Protein AF-0000000066300706 (afdb_homodimer)

Organism: Pyrococcus furiosus (strain ATCC 43587 / DSM 3638 / JCM 8422 / Vc1) (NCBI:txid186497)

Nearest PDB structures (foldseek):
  1y82-assembly1_A  TM=9.792E-01  e=3.692E-25  Pyrococcus furiosus
  1y82-assembly2_D  TM=9.966E-01  e=3.476E-24  Pyrococcus furiosus
  5h4h-assembly1_A  TM=9.928E-01  e=1.069E-22  Pyrococcus horikoshii OT3
  5h4g-assembly1_A  TM=9.738E-01  e=1.992E-22  Pyrococcus horikoshii OT3
  1v96-assembly1_A  TM=9.862E-01  e=3.953E-22  Pyrococcus horikoshii

Foldseek 3Di:
DDFDQEAEEAQVLVLVCPDPVNPVVVVLNLVRHAYEYEVLSLVSNLVVCVVVVHDSVVVVVVCVVRHHYDYCDPQLVVQLVVQQVVCVVVVDHADSSLSSRQSSCQVVVHEYEYQCCVSCVSVVVVVHHYDYSVVSSVVSVVVVVVVVD/DDFDQEAEEAQVLVLVCPDPVNPVVVVLNLVRHAYEYEVLSLVSNLVVCVVVVHDSVVVVVVCVVRHHYDYCDPQLVVQLVVQQVVCVVVVDHADSSLSSRQSRCQVVVHEYEYQCVVSCVSVVVVVHHYDYSVVSSVVSVVVVVVVVD

Structure (mmCIF, N/CA/C/O backbone):
data_AF-0000000066300706-model_v1
#
loop_
_entity.id
_entity.type
_entity.pdbx_description
1 polymer 'VapC ribonuclease PF0355'
#
loop_
_atom_site.group_PDB
_atom_site.id
_atom_site.type_symbol
_atom_site.label_atom_id
_atom_site.label_alt_id
_atom_site.label_comp_id
_atom_site.label_asym_id
_atom_site.label_entity_id
_atom_site.label_seq_id
_atom_site.pdbx_PDB_ins_code
_atom_site.Cartn_x
_atom_site.Cartn_y
_atom_site.Cartn_z
_atom_site.occupancy
_atom_site.B_iso_or_equiv
_atom_site.auth_seq_id
_atom_site.auth_comp_id
_atom_site.auth_asym_id
_atom_site.auth_atom_id
_atom_site.pdbx_PDB_model_num
ATOM 1 N N . MET A 1 1 ? 16.406 -25.516 -13.977 1 58.94 1 MET A N 1
ATOM 2 C CA . MET A 1 1 ? 16.688 -25.328 -12.555 1 58.94 1 MET A CA 1
ATOM 3 C C . MET A 1 1 ? 15.398 -25.391 -11.734 1 58.94 1 MET A C 1
ATOM 5 O O . MET A 1 1 ? 14.352 -24.922 -12.18 1 58.94 1 MET A O 1
ATOM 9 N N . PRO A 1 2 ? 15.477 -26.141 -10.656 1 84.94 2 PRO A N 1
ATOM 10 C CA . PRO A 1 2 ? 14.234 -26.312 -9.891 1 84.94 2 PRO A CA 1
ATOM 11 C C . PRO A 1 2 ? 13.703 -25 -9.32 1 84.94 2 PRO A C 1
ATOM 13 O O . PRO A 1 2 ? 14.484 -24.078 -9.055 1 84.94 2 PRO A O 1
ATOM 16 N N . LEU A 1 3 ? 12.445 -24.812 -9.391 1 93.19 3 LEU A N 1
ATOM 17 C CA . LEU A 1 3 ? 11.805 -23.641 -8.812 1 93.19 3 LEU A CA 1
ATOM 18 C C . LEU A 1 3 ? 12.102 -23.531 -7.32 1 93.19 3 LEU A C 1
ATOM 20 O O . LEU A 1 3 ? 12.156 -24.547 -6.617 1 93.19 3 LEU A O 1
ATOM 24 N N . PRO A 1 4 ? 12.367 -22.328 -6.844 1 96.75 4 PRO A N 1
ATOM 25 C CA . PRO A 1 4 ? 12.555 -22.172 -5.398 1 96.75 4 PRO A CA 1
ATOM 26 C C . PRO A 1 4 ? 11.289 -22.469 -4.602 1 96.75 4 PRO A C 1
ATOM 28 O O . PRO A 1 4 ? 10.18 -22.359 -5.129 1 96.75 4 PRO A O 1
ATOM 31 N N . PRO A 1 5 ? 11.461 -22.828 -3.344 1 97.75 5 PRO A N 1
ATOM 32 C CA . PRO A 1 5 ? 10.312 -23.234 -2.533 1 97.75 5 PRO A CA 1
ATOM 33 C C . PRO A 1 5 ? 9.398 -22.062 -2.191 1 97.75 5 PRO A C 1
ATOM 35 O O . PRO A 1 5 ? 8.203 -22.25 -1.932 1 97.75 5 PRO A O 1
ATOM 38 N N . ASP A 1 6 ? 9.938 -20.828 -2.076 1 98.81 6 ASP A N 1
ATOM 39 C CA . ASP A 1 6 ? 9.156 -19.641 -1.753 1 98.81 6 ASP A CA 1
ATOM 40 C C . ASP A 1 6 ? 8.797 -18.859 -3.014 1 98.81 6 ASP A C 1
ATOM 42 O O . ASP A 1 6 ? 9.68 -18.453 -3.771 1 98.81 6 ASP A O 1
ATOM 46 N N . ILE A 1 7 ? 7.531 -18.609 -3.168 1 98.88 7 ILE A N 1
ATOM 47 C CA . ILE A 1 7 ? 7.074 -17.844 -4.328 1 98.88 7 ILE A CA 1
ATOM 48 C C . ILE A 1 7 ? 6.074 -16.781 -3.885 1 98.88 7 ILE A C 1
ATOM 50 O O . ILE A 1 7 ? 5.66 -16.75 -2.725 1 98.88 7 ILE A O 1
ATOM 54 N N . THR A 1 8 ? 5.75 -15.875 -4.836 1 98.88 8 THR A N 1
ATOM 55 C CA . THR A 1 8 ? 4.691 -14.891 -4.629 1 98.88 8 THR A CA 1
ATOM 56 C C . THR A 1 8 ? 3.99 -14.57 -5.945 1 98.88 8 THR A C 1
ATOM 58 O O . THR A 1 8 ? 4.492 -14.906 -7.02 1 98.88 8 THR A O 1
ATOM 61 N N . PHE A 1 9 ? 2.816 -14.039 -5.855 1 98.81 9 PHE A N 1
ATOM 62 C CA . PHE A 1 9 ? 2.02 -13.594 -6.992 1 98.81 9 PHE A CA 1
ATOM 63 C C . PHE A 1 9 ? 1.782 -12.094 -6.934 1 98.81 9 PHE A C 1
ATOM 65 O O . PHE A 1 9 ? 1.604 -11.531 -5.852 1 98.81 9 PHE A O 1
ATOM 72 N N . ASP A 1 10 ? 1.792 -11.438 -8.094 1 98.12 10 ASP A N 1
ATOM 73 C CA . ASP A 1 10 ? 1.11 -10.148 -8.117 1 98.12 10 ASP A CA 1
ATOM 74 C C . ASP A 1 10 ? -0.405 -10.328 -8.18 1 98.12 10 ASP A C 1
ATOM 76 O O . ASP A 1 10 ? -0.901 -11.461 -8.195 1 98.12 10 ASP A O 1
ATOM 80 N N . SER A 1 11 ? -1.118 -9.242 -8.148 1 97.19 11 SER A N 1
ATOM 81 C CA . SER A 1 11 ? -2.562 -9.328 -7.949 1 97.19 11 SER A CA 1
ATOM 82 C C . SER A 1 11 ? -3.242 -10.008 -9.133 1 97.19 11 SER A C 1
ATOM 84 O O . SER A 1 11 ? -4.145 -10.828 -8.953 1 97.19 11 SER A O 1
ATOM 86 N N . LEU A 1 12 ? -2.824 -9.758 -10.359 1 96.62 12 LEU A N 1
ATOM 87 C CA . LEU A 1 12 ? -3.455 -10.352 -11.531 1 96.62 12 LEU A CA 1
ATOM 88 C C . LEU A 1 12 ? -3.201 -11.859 -11.578 1 96.62 12 LEU A C 1
ATOM 90 O O . LEU A 1 12 ? -4.109 -12.633 -11.875 1 96.62 12 LEU A O 1
ATOM 94 N N . ALA A 1 13 ? -1.97 -12.234 -11.336 1 98.44 13 ALA A N 1
ATOM 95 C CA . ALA A 1 13 ? -1.659 -13.664 -11.281 1 98.44 13 ALA A CA 1
ATOM 96 C C . ALA A 1 13 ? -2.467 -14.359 -10.188 1 98.44 13 ALA A C 1
ATOM 98 O O . ALA A 1 13 ? -2.961 -15.469 -10.383 1 98.44 13 ALA A O 1
ATOM 99 N N . LEU A 1 14 ? -2.555 -13.734 -9.039 1 98.5 14 LEU A N 1
ATOM 100 C CA . LEU A 1 14 ? -3.311 -14.312 -7.93 1 98.5 14 LEU A CA 1
ATOM 101 C C . LEU A 1 14 ? -4.766 -14.531 -8.328 1 98.5 14 LEU A C 1
ATOM 103 O O . LEU A 1 14 ? -5.34 -15.586 -8.031 1 98.5 14 LEU A O 1
ATOM 107 N N . ILE A 1 15 ? -5.359 -13.539 -8.938 1 97.94 15 ILE A N 1
ATOM 108 C CA . ILE A 1 15 ? -6.746 -13.625 -9.391 1 97.94 15 ILE A CA 1
ATOM 109 C C . ILE A 1 15 ? -6.898 -14.805 -10.352 1 97.94 15 ILE A C 1
ATOM 111 O O . ILE A 1 15 ? -7.816 -15.617 -10.211 1 97.94 15 ILE A O 1
ATOM 115 N N . LYS A 1 16 ? -6.016 -14.945 -11.312 1 98.06 16 LYS A N 1
ATOM 116 C CA . LYS A 1 16 ? -6.07 -16.016 -12.289 1 98.06 16 LYS A CA 1
ATOM 117 C C . LYS A 1 16 ? -5.914 -17.391 -11.617 1 98.06 16 LYS A C 1
ATOM 119 O O . LYS A 1 16 ? -6.598 -18.344 -11.977 1 98.06 16 LYS A O 1
ATOM 124 N N . MET A 1 17 ? -5.031 -17.484 -10.664 1 98.06 17 MET A N 1
ATOM 125 C CA . MET A 1 17 ? -4.777 -18.734 -9.961 1 98.06 17 MET A CA 1
ATOM 126 C C . MET A 1 17 ? -6.02 -19.203 -9.211 1 98.06 17 MET A C 1
ATOM 128 O O . MET A 1 17 ? -6.172 -20.391 -8.93 1 98.06 17 MET A O 1
ATOM 132 N N . HIS A 1 18 ? -6.918 -18.266 -8.891 1 97.5 18 HIS A N 1
ATOM 133 C CA . HIS A 1 18 ? -8.117 -18.609 -8.141 1 97.5 18 HIS A CA 1
ATOM 134 C C . HIS A 1 18 ? -9.305 -18.828 -9.07 1 97.5 18 HIS A C 1
ATOM 136 O O . HIS A 1 18 ? -10.445 -18.922 -8.617 1 97.5 18 HIS A O 1
ATOM 142 N N . SER A 1 19 ? -9.07 -18.828 -10.344 1 96.81 19 SER A N 1
ATOM 143 C CA . SER A 1 19 ? -10.141 -19.188 -11.273 1 96.81 19 SER A CA 1
ATOM 144 C C . SER A 1 19 ? -10.453 -20.672 -11.203 1 96.81 19 SER A C 1
ATOM 146 O O . SER A 1 19 ? -9.625 -21.469 -10.742 1 96.81 19 SER A O 1
ATOM 148 N N . GLN A 1 20 ? -11.562 -21.016 -11.695 1 96.38 20 GLN A N 1
ATOM 149 C CA . GLN A 1 20 ? -12 -22.422 -11.68 1 96.38 20 GLN A CA 1
ATOM 150 C C . GLN A 1 20 ? -11.07 -23.281 -12.523 1 96.38 20 GLN A C 1
ATOM 152 O O . GLN A 1 20 ? -10.758 -24.422 -12.141 1 96.38 20 GLN A O 1
ATOM 157 N N . SER A 1 21 ? -10.625 -22.797 -13.602 1 96.69 21 SER A N 1
ATOM 158 C CA . SER A 1 21 ? -9.797 -23.562 -14.523 1 96.69 21 SER A CA 1
ATOM 159 C C . SER A 1 21 ? -8.43 -23.859 -13.93 1 96.69 21 SER A C 1
ATOM 161 O O . SER A 1 21 ? -7.719 -24.75 -14.398 1 96.69 21 SER A O 1
ATOM 163 N N . MET A 1 22 ? -8.078 -23.172 -12.82 1 97.56 22 MET A N 1
ATOM 164 C CA . MET A 1 22 ? -6.746 -23.312 -12.25 1 97.56 22 MET A CA 1
ATOM 165 C C . MET A 1 22 ? -6.793 -24.062 -10.93 1 97.56 22 MET A C 1
ATOM 167 O O . MET A 1 22 ? -5.797 -24.141 -10.211 1 97.56 22 MET A O 1
ATOM 171 N N . LYS A 1 23 ? -7.895 -24.609 -10.648 1 97.06 23 LYS A N 1
ATOM 172 C CA . LYS A 1 23 ? -8.117 -25.219 -9.336 1 97.06 23 LYS A CA 1
ATOM 173 C C . LYS A 1 23 ? -7.047 -26.266 -9.031 1 97.06 23 LYS A C 1
ATOM 175 O O . LYS A 1 23 ? -6.445 -26.25 -7.957 1 97.06 23 LYS A O 1
ATOM 180 N N . LYS A 1 24 ? -6.812 -27.203 -9.938 1 96.31 24 LYS A N 1
ATOM 181 C CA . LYS A 1 24 ? -5.836 -28.266 -9.734 1 96.31 24 LYS A CA 1
ATOM 182 C C . LYS A 1 24 ? -4.426 -27.703 -9.617 1 96.31 24 LYS A C 1
ATOM 184 O O . LYS A 1 24 ? -3.637 -28.156 -8.781 1 96.31 24 LYS A O 1
ATOM 189 N N . ILE A 1 25 ? -4.09 -26.766 -10.469 1 97.81 25 ILE A N 1
ATOM 190 C CA . ILE A 1 25 ? -2.781 -26.109 -10.445 1 97.81 25 ILE A CA 1
ATOM 191 C C . ILE A 1 25 ? -2.562 -25.438 -9.094 1 97.81 25 ILE A C 1
ATOM 193 O O . ILE A 1 25 ? -1.481 -25.547 -8.508 1 97.81 25 ILE A O 1
ATOM 197 N N . LEU A 1 26 ? -3.572 -24.766 -8.562 1 98.12 26 LEU A N 1
ATOM 198 C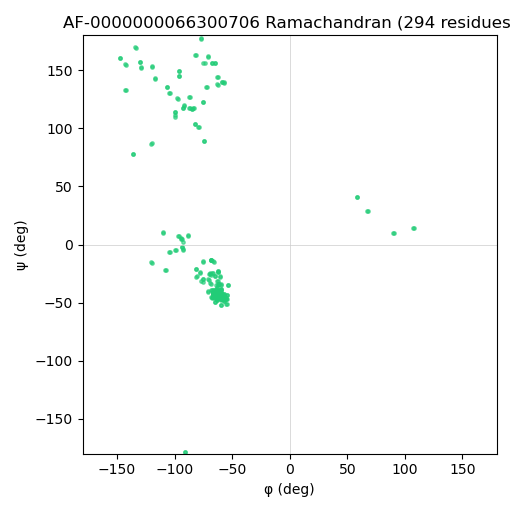 CA . LEU A 1 26 ? -3.49 -24.094 -7.27 1 98.12 26 LEU A CA 1
ATOM 199 C C . LEU A 1 26 ? -3.248 -25.094 -6.145 1 98.12 26 LEU A C 1
ATOM 201 O O . LEU A 1 26 ? -2.426 -24.844 -5.258 1 98.12 26 LEU A O 1
ATOM 205 N N . GLU A 1 27 ? -3.959 -26.156 -6.199 1 97.19 27 GLU A N 1
ATOM 206 C CA . GLU A 1 27 ? -3.816 -27.188 -5.176 1 97.19 27 GLU A CA 1
ATOM 207 C C . GLU A 1 27 ? -2.387 -27.703 -5.125 1 97.19 27 GLU A C 1
ATOM 209 O O . GLU A 1 27 ? -1.814 -27.859 -4.043 1 97.19 27 GLU A O 1
ATOM 214 N N . ILE A 1 28 ? -1.842 -27.984 -6.281 1 97.38 28 ILE A N 1
ATOM 215 C CA . ILE A 1 28 ? -0.477 -28.5 -6.359 1 97.38 28 ILE A CA 1
ATOM 216 C C . ILE A 1 28 ? 0.502 -27.422 -5.898 1 97.38 28 ILE A C 1
ATOM 218 O O . ILE A 1 28 ? 1.459 -27.719 -5.176 1 97.38 28 ILE A O 1
ATOM 222 N N . THR A 1 29 ? 0.29 -26.203 -6.305 1 98.38 29 THR A N 1
ATOM 223 C CA . THR A 1 29 ? 1.127 -25.078 -5.91 1 98.38 29 THR A CA 1
ATOM 224 C C . THR A 1 29 ? 1.197 -24.969 -4.387 1 98.38 29 THR A C 1
ATOM 226 O O . THR A 1 29 ? 2.283 -24.844 -3.82 1 98.38 29 THR A O 1
ATOM 229 N N . LEU A 1 30 ? 0.04 -25.062 -3.727 1 98.06 30 LEU A N 1
ATOM 230 C CA . LEU A 1 30 ? -0.043 -24.906 -2.281 1 98.06 30 LEU A CA 1
ATOM 231 C C . LEU A 1 30 ? 0.611 -26.078 -1.559 1 98.06 30 LEU A C 1
ATOM 233 O O . LEU A 1 30 ? 1.076 -25.922 -0.425 1 98.06 30 LEU A O 1
ATOM 237 N N . ALA A 1 31 ? 0.655 -27.188 -2.246 1 96.69 31 ALA A N 1
ATOM 238 C CA . ALA A 1 31 ? 1.276 -28.375 -1.662 1 96.69 31 ALA A CA 1
ATOM 239 C C . ALA A 1 31 ? 2.795 -28.328 -1.802 1 96.69 31 ALA A C 1
ATOM 241 O O . ALA A 1 31 ? 3.52 -28.875 -0.966 1 96.69 31 ALA A O 1
ATOM 242 N N . LYS A 1 32 ? 3.258 -27.672 -2.781 1 96.69 32 LYS A N 1
ATOM 243 C CA . LYS A 1 32 ? 4.668 -27.797 -3.145 1 96.69 32 LYS A CA 1
ATOM 244 C C . LYS A 1 32 ? 5.449 -26.547 -2.762 1 96.69 32 LYS A C 1
ATOM 246 O O . LYS A 1 32 ? 6.672 -26.594 -2.617 1 96.69 32 LYS A O 1
ATOM 251 N N . PHE A 1 33 ? 4.758 -25.422 -2.605 1 98.19 33 PHE A N 1
ATOM 252 C CA . PHE A 1 33 ? 5.441 -24.156 -2.391 1 98.19 33 PHE A CA 1
ATOM 253 C C . PHE A 1 33 ? 4.879 -23.438 -1.171 1 98.19 33 PHE A C 1
ATOM 255 O O . PHE A 1 33 ? 3.732 -23.672 -0.78 1 98.19 33 PHE A O 1
ATOM 262 N N . THR A 1 34 ? 5.676 -22.641 -0.552 1 98.69 34 THR A N 1
ATOM 263 C CA . THR A 1 34 ? 5.207 -21.594 0.356 1 98.69 34 THR A CA 1
ATOM 264 C C . THR A 1 34 ? 4.898 -20.312 -0.407 1 98.69 34 THR A C 1
ATOM 266 O O . THR A 1 34 ? 5.789 -19.719 -1.028 1 98.69 34 THR A O 1
ATOM 269 N N . VAL A 1 35 ? 3.725 -19.922 -0.373 1 98.88 35 VAL A N 1
ATOM 270 C CA . VAL A 1 35 ? 3.316 -18.719 -1.105 1 98.88 35 VAL A CA 1
ATOM 271 C C . VAL A 1 35 ? 3.236 -17.531 -0.152 1 98.88 35 VAL A C 1
ATOM 273 O O . VAL A 1 35 ? 2.395 -17.5 0.748 1 98.88 35 VAL A O 1
ATOM 276 N N . ASN A 1 36 ? 4.105 -16.547 -0.348 1 98.88 36 ASN A N 1
ATOM 277 C CA . ASN A 1 36 ? 4.152 -15.305 0.421 1 98.88 36 ASN A CA 1
ATOM 278 C C . ASN A 1 36 ? 3.479 -14.156 -0.322 1 98.88 36 ASN A C 1
ATOM 280 O O . ASN A 1 36 ? 4.027 -13.625 -1.291 1 98.88 36 ASN A O 1
ATOM 284 N N . LEU A 1 37 ? 2.363 -13.742 0.179 1 98.81 37 LEU A N 1
ATOM 285 C CA . LEU A 1 37 ? 1.635 -12.68 -0.511 1 98.81 37 LEU A CA 1
ATOM 286 C C . LEU A 1 37 ? 1.807 -11.352 0.207 1 98.81 37 LEU A C 1
ATOM 288 O O . LEU A 1 37 ? 1.631 -11.266 1.425 1 98.81 37 LEU A O 1
ATOM 292 N N . SER A 1 38 ? 2.172 -10.336 -0.6 1 98.81 38 SER A N 1
ATOM 293 C CA . SER A 1 38 ? 2.121 -8.984 -0.059 1 98.81 38 SER A CA 1
ATOM 294 C C . SER A 1 38 ? 0.714 -8.625 0.405 1 98.81 38 SER A C 1
ATOM 296 O O . SER A 1 38 ? -0.265 -8.914 -0.287 1 98.81 38 SER A O 1
ATOM 298 N N . ILE A 1 39 ? 0.576 -7.957 1.506 1 98.88 39 ILE A N 1
ATOM 299 C CA . ILE A 1 39 ? -0.729 -7.5 1.972 1 98.88 39 ILE A CA 1
ATOM 300 C C . ILE A 1 39 ? -1.35 -6.566 0.935 1 98.88 39 ILE A C 1
ATOM 302 O O . ILE A 1 39 ? -2.574 -6.516 0.791 1 98.88 39 ILE A O 1
ATOM 306 N N . VAL A 1 40 ? -0.558 -5.906 0.164 1 98.69 40 VAL A N 1
ATOM 307 C CA . VAL A 1 40 ? -1.055 -5.02 -0.882 1 98.69 40 VAL A CA 1
ATOM 308 C C . VAL A 1 40 ? -1.662 -5.844 -2.014 1 98.69 40 VAL A C 1
ATOM 310 O O . VAL A 1 40 ? -2.691 -5.469 -2.582 1 98.69 40 VAL A O 1
ATOM 313 N N . THR A 1 41 ? -1.017 -6.93 -2.342 1 98.25 41 THR A N 1
ATOM 314 C CA . THR A 1 41 ? -1.564 -7.852 -3.33 1 98.25 41 THR A CA 1
ATOM 315 C C . THR A 1 41 ? -2.904 -8.414 -2.861 1 98.25 41 THR A C 1
ATOM 317 O O . THR A 1 41 ? -3.854 -8.5 -3.643 1 98.25 41 THR A O 1
ATOM 320 N N . VAL A 1 42 ? -2.963 -8.75 -1.64 1 98.69 42 VAL A N 1
ATOM 321 C CA . VAL A 1 42 ? -4.191 -9.273 -1.054 1 98.69 42 VAL A CA 1
ATOM 322 C C . VAL A 1 42 ? -5.293 -8.211 -1.136 1 98.69 42 VAL A C 1
ATOM 324 O O . VAL A 1 42 ? -6.418 -8.508 -1.544 1 98.69 42 VAL A O 1
ATOM 327 N N . TYR A 1 43 ? -4.945 -6.996 -0.777 1 98.75 43 TYR A N 1
ATOM 328 C CA . TYR A 1 43 ? -5.871 -5.875 -0.875 1 98.75 43 TYR A CA 1
ATOM 329 C C . TYR A 1 43 ? -6.426 -5.75 -2.289 1 98.75 43 TYR A C 1
ATOM 331 O O . TYR A 1 43 ? -7.637 -5.594 -2.475 1 98.75 43 TYR A O 1
ATOM 339 N N . ARG A 1 44 ? -5.59 -5.824 -3.203 1 97.94 44 ARG A N 1
ATOM 340 C CA . ARG A 1 44 ? -6.012 -5.676 -4.594 1 97.94 44 ARG A CA 1
ATOM 341 C C . ARG A 1 44 ? -6.898 -6.84 -5.023 1 97.94 44 ARG A C 1
ATOM 343 O O . ARG A 1 44 ? -7.875 -6.645 -5.75 1 97.94 44 ARG A O 1
ATOM 350 N N . TYR A 1 45 ? -6.551 -7.988 -4.625 1 98.31 45 TYR A N 1
ATOM 351 C CA . TYR A 1 45 ? -7.391 -9.156 -4.859 1 98.31 45 TYR A CA 1
ATOM 352 C C . TYR A 1 45 ? -8.781 -8.961 -4.266 1 98.31 45 TYR A C 1
ATOM 354 O O . TYR A 1 45 ? -9.789 -9.203 -4.934 1 98.31 45 TYR A O 1
ATOM 362 N N . LEU A 1 46 ? -8.828 -8.531 -3.035 1 98.75 46 LEU A N 1
ATOM 363 C CA . LEU A 1 46 ? -10.086 -8.312 -2.334 1 98.75 46 LEU A CA 1
ATOM 364 C C . LEU A 1 46 ? -10.93 -7.254 -3.041 1 98.75 46 LEU A C 1
ATOM 366 O O . LEU A 1 46 ? -12.156 -7.336 -3.055 1 98.75 46 LEU A O 1
ATOM 370 N N . THR A 1 47 ? -10.289 -6.285 -3.623 1 98.62 47 THR A N 1
ATOM 371 C CA . THR A 1 47 ? -10.992 -5.238 -4.359 1 98.62 47 THR A CA 1
ATOM 372 C C . THR A 1 47 ? -11.797 -5.836 -5.516 1 98.62 47 THR A C 1
ATOM 374 O O . THR A 1 47 ? -12.961 -5.496 -5.711 1 98.62 47 THR A O 1
ATOM 377 N N . VAL A 1 48 ? -11.148 -6.723 -6.242 1 98 48 VAL A N 1
ATOM 378 C CA . VAL A 1 48 ? -11.805 -7.367 -7.379 1 98 48 VAL A CA 1
ATOM 379 C C . VAL A 1 48 ? -12.969 -8.227 -6.887 1 98 48 VAL A C 1
ATOM 381 O O . VAL A 1 48 ? -14.047 -8.234 -7.484 1 98 48 VAL A O 1
ATOM 384 N N . ARG A 1 49 ? -12.742 -8.93 -5.781 1 98.19 49 ARG A N 1
ATOM 385 C CA . ARG A 1 49 ? -13.812 -9.758 -5.219 1 98.19 49 ARG A CA 1
ATOM 386 C C . ARG A 1 49 ? -14.977 -8.898 -4.746 1 98.19 49 ARG A C 1
ATOM 388 O O . ARG A 1 49 ? -16.141 -9.258 -4.941 1 98.19 49 ARG A O 1
ATOM 395 N N . ALA A 1 50 ? -14.648 -7.809 -4.117 1 98.56 50 ALA A N 1
ATOM 396 C CA . ALA A 1 50 ? -15.688 -6.879 -3.684 1 98.56 50 ALA A CA 1
ATOM 397 C C . ALA A 1 50 ? -16.469 -6.332 -4.875 1 98.56 50 ALA A C 1
ATOM 399 O O . ALA A 1 50 ? -17.688 -6.199 -4.812 1 98.56 50 ALA A O 1
ATOM 400 N N . TYR A 1 51 ? -15.742 -5.969 -5.875 1 98.19 51 TYR A N 1
ATOM 401 C CA . TYR A 1 51 ? -16.359 -5.469 -7.098 1 98.19 51 TYR A CA 1
ATOM 402 C C . TYR A 1 51 ? -17.391 -6.469 -7.633 1 98.19 51 TYR A C 1
ATOM 404 O O . TYR A 1 51 ? -18.438 -6.074 -8.148 1 98.19 51 TYR A O 1
ATOM 412 N N . LEU A 1 52 ? -17.109 -7.766 -7.453 1 97.31 52 LEU A N 1
ATOM 413 C CA . LEU A 1 52 ? -17.969 -8.844 -7.918 1 97.31 52 LEU A CA 1
ATOM 414 C C . LEU A 1 52 ? -19.016 -9.195 -6.859 1 97.31 52 LEU A C 1
ATOM 416 O O . LEU A 1 52 ? -19.672 -10.234 -6.953 1 97.31 52 LEU A O 1
ATOM 420 N N . LYS A 1 53 ? -19.109 -8.414 -5.785 1 96.88 53 LYS A N 1
ATOM 421 C CA . LYS A 1 53 ? -20.109 -8.508 -4.73 1 96.88 53 LYS A CA 1
ATOM 422 C C . LYS A 1 53 ? -19.938 -9.789 -3.922 1 96.88 53 LYS A C 1
ATOM 424 O O . LYS A 1 53 ? -20.922 -10.383 -3.469 1 96.88 53 LYS A O 1
ATOM 429 N N . LYS A 1 54 ? -18.703 -10.234 -3.867 1 97.25 54 LYS A N 1
ATOM 430 C CA . LYS A 1 54 ? -18.391 -11.352 -2.984 1 97.25 54 LYS A CA 1
ATOM 431 C C . LYS A 1 54 ? -18.203 -10.883 -1.546 1 97.25 54 LYS A C 1
ATOM 433 O O . LYS A 1 54 ? -18.047 -9.688 -1.295 1 97.25 54 LYS A O 1
ATOM 438 N N . ASN A 1 55 ? -18.266 -11.82 -0.574 1 97.81 55 ASN A N 1
ATOM 439 C CA . ASN A 1 55 ? -17.969 -11.539 0.826 1 97.81 55 ASN A CA 1
ATOM 440 C C . ASN A 1 55 ? -16.469 -11.516 1.081 1 97.81 55 ASN A C 1
ATOM 442 O O . ASN A 1 55 ? -15.852 -12.555 1.33 1 97.81 55 ASN A O 1
ATOM 446 N N . ILE A 1 56 ? -15.898 -10.375 1.174 1 97.75 56 ILE A N 1
ATOM 447 C CA . ILE A 1 56 ? -14.445 -10.273 1.136 1 97.75 56 ILE A CA 1
ATOM 448 C C . ILE A 1 56 ? -13.875 -10.578 2.518 1 97.75 56 ILE A C 1
ATOM 450 O O . ILE A 1 56 ? -12.695 -10.914 2.646 1 97.75 56 ILE A O 1
ATOM 454 N N . GLU A 1 57 ? -14.656 -10.461 3.588 1 98 57 GLU A N 1
ATOM 455 C CA . GLU A 1 57 ? -14.18 -10.93 4.887 1 98 57 GLU A CA 1
ATOM 456 C C . GLU A 1 57 ? -13.945 -12.43 4.879 1 98 57 GLU A C 1
ATOM 458 O O . GLU A 1 57 ? -12.93 -12.906 5.391 1 98 57 GLU A O 1
ATOM 463 N N . LEU A 1 58 ? -14.891 -13.133 4.309 1 97.81 58 LEU A N 1
ATOM 464 C CA . LEU A 1 58 ? -14.75 -14.578 4.18 1 97.81 58 LEU A CA 1
ATOM 465 C C . LEU A 1 58 ? -13.594 -14.922 3.246 1 97.81 58 LEU A C 1
ATOM 467 O O . LEU A 1 58 ? -12.844 -15.867 3.508 1 97.81 58 LEU A O 1
ATOM 471 N N . GLU A 1 59 ? -13.516 -14.141 2.115 1 97.56 59 GLU A N 1
ATOM 472 C CA . GLU A 1 59 ? -12.406 -14.344 1.19 1 97.56 59 GLU A CA 1
ATOM 473 C C . GLU A 1 59 ? -11.062 -14.195 1.899 1 97.56 59 GLU A C 1
ATOM 475 O O . GLU A 1 59 ? -10.148 -14.984 1.675 1 97.56 59 GLU A O 1
ATOM 480 N N . LEU A 1 60 ? -10.914 -13.148 2.689 1 98.56 60 LEU A N 1
ATOM 481 C CA . LEU A 1 60 ? -9.672 -12.891 3.402 1 98.56 60 LEU A CA 1
ATOM 482 C C . LEU A 1 60 ? -9.359 -14.023 4.371 1 98.56 60 LEU A C 1
ATOM 484 O O . LEU A 1 60 ? -8.203 -14.438 4.504 1 98.56 60 LEU A O 1
ATOM 488 N N . ASP A 1 61 ? -10.367 -14.547 5.051 1 98 61 ASP A N 1
ATOM 489 C CA . ASP A 1 61 ? -10.188 -15.656 5.984 1 98 61 ASP A CA 1
ATOM 490 C C . ASP A 1 61 ? -9.633 -16.891 5.27 1 98 61 ASP A C 1
ATOM 492 O O . ASP A 1 61 ? -8.742 -17.562 5.789 1 98 61 ASP A O 1
ATOM 496 N N . VAL A 1 62 ? -10.133 -17.141 4.129 1 97.12 62 VAL A N 1
ATOM 497 C CA . VAL A 1 62 ? -9.672 -18.266 3.328 1 97.12 62 VAL A CA 1
ATOM 498 C C . VAL A 1 62 ? -8.219 -18.047 2.904 1 97.12 62 VAL A C 1
ATOM 500 O O . VAL A 1 62 ? -7.395 -18.969 2.986 1 97.12 62 VAL A O 1
ATOM 503 N N . LEU A 1 63 ? -7.93 -16.828 2.438 1 98.38 63 LEU A N 1
ATOM 504 C CA . LEU A 1 63 ? -6.57 -16.516 2.004 1 98.38 63 LEU A CA 1
ATOM 505 C C . LEU A 1 63 ? -5.578 -16.688 3.148 1 98.38 63 LEU A C 1
ATOM 507 O O . LEU A 1 63 ? -4.469 -17.188 2.939 1 98.38 63 LEU A O 1
ATOM 511 N N . LYS A 1 64 ? -5.965 -16.297 4.316 1 98.12 64 LYS A N 1
ATOM 512 C CA . LYS A 1 64 ? -5.098 -16.391 5.488 1 98.12 64 LYS A CA 1
ATOM 513 C C . LYS A 1 64 ? -4.797 -17.844 5.828 1 98.12 64 LYS A C 1
ATOM 515 O O . LYS A 1 64 ? -3.748 -18.156 6.398 1 98.12 64 LYS A O 1
ATOM 520 N N . ASP A 1 65 ? -5.688 -18.75 5.48 1 97.19 65 ASP A N 1
ATOM 521 C CA . ASP A 1 65 ? -5.535 -20.172 5.777 1 97.19 65 ASP A CA 1
ATOM 522 C C . ASP A 1 65 ? -4.555 -20.828 4.812 1 97.19 65 ASP A C 1
ATOM 524 O O . ASP A 1 65 ? -3.914 -21.828 5.152 1 97.19 65 ASP A O 1
ATOM 528 N N . ILE A 1 66 ? -4.391 -20.234 3.621 1 97.06 66 ILE A N 1
ATOM 529 C CA . ILE A 1 66 ? -3.658 -21.016 2.639 1 97.06 66 ILE A CA 1
ATOM 530 C C . ILE A 1 66 ? -2.393 -20.281 2.215 1 97.06 66 ILE A C 1
ATOM 532 O O . ILE A 1 66 ? -1.49 -20.875 1.618 1 97.06 66 ILE A O 1
ATOM 536 N N . TYR A 1 67 ? -2.305 -18.969 2.51 1 98.69 67 TYR A N 1
ATOM 537 C CA . TYR A 1 67 ? -1.115 -18.203 2.154 1 98.69 67 TYR A CA 1
ATOM 538 C C . TYR A 1 67 ? -0.453 -17.609 3.395 1 98.69 67 TYR A C 1
ATOM 540 O O . TYR A 1 67 ? -1.094 -17.469 4.438 1 98.69 67 TYR A O 1
ATOM 548 N N . ASN A 1 68 ? 0.819 -17.391 3.316 1 98.81 68 ASN A N 1
ATOM 549 C CA . ASN A 1 68 ? 1.506 -16.5 4.246 1 98.81 68 ASN A CA 1
ATOM 550 C C . ASN A 1 68 ? 1.364 -15.031 3.832 1 98.81 68 ASN A C 1
ATOM 552 O O . ASN A 1 68 ? 2.037 -14.578 2.904 1 98.81 68 ASN A O 1
ATOM 556 N N . ILE A 1 69 ? 0.537 -14.289 4.488 1 98.88 69 ILE A N 1
ATOM 557 C CA . ILE A 1 69 ? 0.356 -12.883 4.148 1 98.88 69 ILE A CA 1
ATOM 558 C C . ILE A 1 69 ? 1.439 -12.047 4.824 1 98.88 69 ILE A C 1
ATOM 560 O O . ILE A 1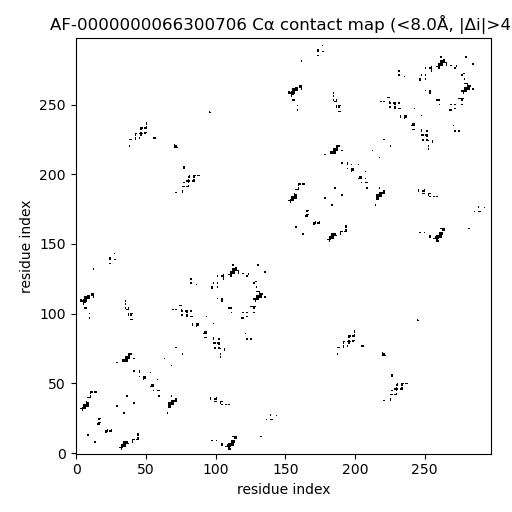 69 ? 1.524 -12.008 6.055 1 98.88 69 ILE A O 1
ATOM 564 N N . VAL A 1 70 ? 2.236 -11.414 4.062 1 98.88 70 VAL A N 1
ATOM 565 C CA . VAL A 1 70 ? 3.371 -10.633 4.543 1 98.88 70 VAL A CA 1
ATOM 566 C C . VAL A 1 70 ? 2.947 -9.18 4.738 1 98.88 70 VAL A C 1
ATOM 568 O O . VAL A 1 70 ? 2.543 -8.508 3.787 1 98.88 70 VAL A O 1
ATOM 571 N N . PRO A 1 71 ? 3.008 -8.688 5.953 1 98.75 71 PRO A N 1
ATOM 572 C CA . PRO A 1 71 ? 2.674 -7.277 6.18 1 98.75 71 PRO A CA 1
ATOM 573 C C . PRO A 1 71 ? 3.68 -6.32 5.543 1 98.75 71 PRO A C 1
ATOM 575 O O . PRO A 1 71 ? 4.809 -6.719 5.242 1 98.75 71 PRO A O 1
ATOM 578 N N . LEU A 1 72 ? 3.24 -5.102 5.258 1 98.75 72 LEU A N 1
ATOM 579 C CA . LEU A 1 72 ? 4.176 -4.055 4.867 1 98.75 72 LEU A CA 1
ATOM 580 C C . LEU A 1 72 ? 4.969 -3.555 6.07 1 98.75 72 LEU A C 1
ATOM 582 O O . LEU A 1 72 ? 4.578 -2.576 6.715 1 98.75 72 LEU A O 1
ATOM 586 N N . ASN A 1 73 ? 6.062 -4.16 6.348 1 98.31 73 ASN A N 1
ATOM 587 C CA . ASN A 1 73 ? 6.875 -3.766 7.496 1 98.31 73 ASN A CA 1
ATOM 588 C C . ASN A 1 73 ? 7.914 -2.717 7.113 1 98.31 73 ASN A C 1
ATOM 590 O O . ASN A 1 73 ? 7.949 -2.258 5.969 1 98.31 73 ASN A O 1
ATOM 594 N N . GLU A 1 74 ? 8.727 -2.32 8.07 1 98.06 74 GLU A N 1
ATOM 595 C CA . GLU A 1 74 ? 9.68 -1.232 7.883 1 98.06 74 GLU A CA 1
ATOM 596 C C . GLU A 1 74 ? 10.734 -1.601 6.848 1 98.06 74 GLU A C 1
ATOM 598 O O . GLU A 1 74 ? 11.125 -0.766 6.027 1 98.06 74 GLU A O 1
ATOM 603 N N . GLU A 1 75 ? 11.18 -2.793 6.898 1 98.5 75 GLU A N 1
ATOM 604 C CA . GLU A 1 75 ? 12.211 -3.238 5.969 1 98.5 75 GLU A CA 1
ATOM 605 C C . GLU A 1 75 ? 11.711 -3.199 4.527 1 98.5 75 GLU A C 1
ATOM 607 O O . GLU A 1 75 ? 12.422 -2.76 3.625 1 98.5 75 GLU A O 1
ATOM 612 N N . ILE A 1 76 ? 10.531 -3.666 4.332 1 98.88 76 ILE A N 1
ATOM 613 C CA . ILE A 1 76 ? 9.938 -3.662 2.998 1 98.88 76 ILE A CA 1
ATOM 614 C C . ILE A 1 76 ? 9.695 -2.225 2.543 1 98.88 76 ILE A C 1
ATOM 616 O O . ILE A 1 76 ? 9.953 -1.883 1.386 1 98.88 76 ILE A O 1
ATOM 620 N N . ALA A 1 77 ? 9.203 -1.375 3.432 1 98.81 77 ALA A N 1
ATOM 621 C CA . ALA A 1 77 ? 8.977 0.029 3.1 1 98.81 77 ALA A CA 1
ATOM 622 C C . ALA A 1 77 ? 10.273 0.707 2.664 1 98.81 77 ALA A C 1
ATOM 624 O O . ALA A 1 77 ? 10.289 1.457 1.687 1 98.81 77 ALA A O 1
ATOM 625 N N . ILE A 1 78 ? 11.344 0.431 3.375 1 98.81 78 ILE A N 1
ATOM 626 C CA . ILE A 1 78 ? 12.641 1.013 3.068 1 98.81 78 ILE A CA 1
ATOM 627 C C . ILE A 1 78 ? 13.117 0.526 1.701 1 98.81 78 ILE A C 1
ATOM 629 O O . ILE A 1 78 ? 13.516 1.328 0.854 1 98.81 78 ILE A O 1
ATOM 633 N N . LYS A 1 79 ? 13.055 -0.764 1.514 1 98.81 79 LYS A N 1
ATOM 634 C CA . LYS A 1 79 ? 13.477 -1.328 0.235 1 98.81 79 LYS A CA 1
ATOM 635 C C . LYS A 1 79 ? 12.656 -0.76 -0.916 1 98.81 79 LYS A C 1
ATOM 637 O O . LYS A 1 79 ? 13.203 -0.405 -1.962 1 98.81 79 LYS A O 1
ATOM 642 N N . ALA A 1 80 ? 11.367 -0.709 -0.74 1 98.88 80 ALA A N 1
ATOM 643 C CA . ALA A 1 80 ? 10.477 -0.156 -1.76 1 98.88 80 ALA A CA 1
ATOM 644 C C . ALA A 1 80 ? 10.836 1.294 -2.072 1 98.88 80 ALA A C 1
ATOM 646 O O . ALA A 1 80 ? 10.883 1.691 -3.238 1 98.88 80 ALA A O 1
ATOM 647 N N . ALA A 1 81 ? 11.055 2.062 -1.05 1 98.81 81 ALA A N 1
ATOM 648 C CA . ALA A 1 81 ? 11.422 3.467 -1.228 1 98.81 81 ALA A CA 1
ATOM 649 C C . ALA A 1 81 ? 12.711 3.604 -2.033 1 98.81 81 ALA A C 1
ATOM 651 O O . ALA A 1 81 ? 12.805 4.449 -2.928 1 98.81 81 ALA A O 1
ATOM 652 N N . GLN A 1 82 ? 13.648 2.783 -1.725 1 98.75 82 GLN A N 1
ATOM 653 C CA . GLN A 1 82 ? 14.922 2.791 -2.439 1 98.75 82 GLN A CA 1
ATOM 654 C C . GLN A 1 82 ? 14.727 2.439 -3.912 1 98.75 82 GLN A C 1
ATOM 656 O O . GLN A 1 82 ? 15.273 3.107 -4.793 1 98.75 82 GLN A O 1
ATOM 661 N N . ILE A 1 83 ? 13.992 1.412 -4.145 1 98.81 83 ILE A N 1
ATOM 662 C CA . ILE A 1 83 ? 13.727 0.958 -5.508 1 98.81 83 ILE A CA 1
ATOM 663 C C . ILE A 1 83 ? 13.031 2.064 -6.293 1 98.81 83 ILE A C 1
ATOM 665 O O . ILE A 1 83 ? 13.477 2.434 -7.383 1 98.81 83 ILE A O 1
ATOM 669 N N . GLU A 1 84 ? 11.977 2.582 -5.758 1 98.62 84 GLU A N 1
ATOM 670 C CA . GLU A 1 84 ? 11.195 3.586 -6.473 1 98.62 84 GLU A CA 1
ATOM 671 C C . GLU A 1 84 ? 12.008 4.852 -6.719 1 98.62 84 GLU A C 1
ATOM 673 O O . GLU A 1 84 ? 11.953 5.434 -7.801 1 98.62 84 GLU A O 1
ATOM 678 N N . ALA A 1 85 ? 12.742 5.301 -5.738 1 98.62 85 ALA A N 1
ATOM 679 C CA . ALA A 1 85 ? 13.586 6.48 -5.902 1 98.62 85 ALA A CA 1
ATOM 680 C C . ALA A 1 85 ? 14.586 6.289 -7.039 1 98.62 85 ALA A C 1
ATOM 682 O O . ALA A 1 85 ? 14.805 7.199 -7.844 1 98.62 85 ALA A O 1
ATOM 683 N N . ASP A 1 86 ? 15.211 5.145 -7.066 1 98.56 86 ASP A N 1
ATOM 684 C CA . ASP A 1 86 ? 16.188 4.844 -8.117 1 98.56 86 ASP A CA 1
ATOM 685 C C . ASP A 1 86 ? 15.531 4.883 -9.492 1 98.56 86 ASP A C 1
ATOM 687 O O . ASP A 1 86 ? 16.078 5.469 -10.43 1 98.56 86 ASP A O 1
ATOM 691 N N . LEU A 1 87 ? 14.367 4.254 -9.633 1 98.31 87 LEU A N 1
ATOM 692 C CA . LEU A 1 87 ? 13.648 4.238 -10.898 1 98.31 87 LEU A CA 1
ATOM 693 C C . LEU A 1 87 ? 13.242 5.648 -11.312 1 98.31 87 LEU A C 1
ATOM 695 O O . LEU A 1 87 ? 13.32 6.004 -12.484 1 98.31 87 LEU A O 1
ATOM 699 N N . MET A 1 88 ? 12.82 6.406 -10.367 1 97.69 88 MET A N 1
ATOM 700 C CA . MET A 1 88 ? 12.43 7.785 -10.633 1 97.69 88 MET A CA 1
ATOM 701 C C . MET A 1 88 ? 13.609 8.594 -11.156 1 97.69 88 MET A C 1
ATOM 703 O O . MET A 1 88 ? 13.453 9.422 -12.055 1 97.69 88 MET A O 1
ATOM 707 N N . ARG A 1 89 ? 14.773 8.422 -10.625 1 97.31 89 ARG A N 1
ATOM 708 C CA . ARG A 1 89 ? 15.969 9.117 -11.078 1 97.31 89 ARG A CA 1
ATOM 709 C C . ARG A 1 89 ? 16.297 8.766 -12.523 1 97.31 89 ARG A C 1
ATOM 711 O O . ARG A 1 89 ? 16.938 9.555 -13.234 1 97.31 89 ARG A O 1
ATOM 718 N N . LYS A 1 90 ? 15.812 7.645 -12.922 1 96.94 90 LYS A N 1
ATOM 719 C CA . LYS A 1 90 ? 16.031 7.199 -14.289 1 96.94 90 LYS A CA 1
ATOM 720 C C . LYS A 1 90 ? 14.867 7.605 -15.195 1 96.94 90 LYS A C 1
ATOM 722 O O . LYS A 1 90 ? 14.766 7.141 -16.328 1 96.94 90 LYS A O 1
ATOM 727 N N . GLY A 1 91 ? 13.891 8.375 -14.648 1 96.62 91 GLY A N 1
ATOM 728 C CA . GLY A 1 91 ? 12.805 8.93 -15.438 1 96.62 91 GLY A CA 1
ATOM 729 C C . GLY A 1 91 ? 11.586 8.023 -15.5 1 96.62 91 GLY A C 1
ATOM 730 O O . GLY A 1 91 ? 10.68 8.25 -16.312 1 96.62 91 GLY A O 1
ATOM 731 N N . MET A 1 92 ? 11.617 7.004 -14.695 1 96.06 92 MET A N 1
ATOM 732 C CA . MET A 1 92 ? 10.492 6.078 -14.68 1 96.06 92 MET A CA 1
ATOM 733 C C . MET A 1 92 ? 9.516 6.422 -13.555 1 96.06 92 MET A C 1
ATOM 735 O O . MET A 1 92 ? 9.906 7.031 -12.555 1 96.06 92 MET A O 1
ATOM 739 N N . MET A 1 93 ? 8.266 6.148 -13.75 1 91.5 93 MET A N 1
ATOM 740 C CA . MET A 1 93 ? 7.211 6.293 -12.75 1 91.5 93 MET A CA 1
ATOM 741 C C . MET A 1 93 ? 6.531 4.957 -12.477 1 91.5 93 MET A C 1
ATOM 743 O O . MET A 1 93 ? 5.473 4.668 -13.031 1 91.5 93 MET A O 1
ATOM 747 N N . PRO A 1 94 ? 7.102 4.242 -11.602 1 91.69 94 PRO A N 1
ATOM 748 C CA . PRO A 1 94 ? 6.547 2.902 -11.383 1 91.69 94 PRO A CA 1
ATOM 749 C C . PRO A 1 94 ? 5.223 2.926 -10.625 1 91.69 94 PRO A C 1
ATOM 751 O O . PRO A 1 94 ? 4.945 3.875 -9.891 1 91.69 94 PRO A O 1
ATOM 754 N N . ASP A 1 95 ? 4.461 1.881 -10.828 1 94.25 95 ASP A N 1
ATOM 755 C CA . ASP A 1 95 ? 3.225 1.662 -10.078 1 94.25 95 ASP A CA 1
ATOM 756 C C . ASP A 1 95 ? 3.521 1.25 -8.641 1 94.25 95 ASP A C 1
ATOM 758 O O . ASP A 1 95 ? 4.395 0.413 -8.398 1 94.25 95 ASP A O 1
ATOM 762 N N . ILE A 1 96 ? 2.805 1.84 -7.711 1 95.5 96 ILE A N 1
ATOM 763 C CA . ILE A 1 96 ? 3.025 1.628 -6.285 1 95.5 96 ILE A CA 1
ATOM 764 C C . ILE A 1 96 ? 2.848 0.149 -5.949 1 95.5 96 ILE A C 1
ATOM 766 O O . ILE A 1 96 ? 3.619 -0.413 -5.168 1 95.5 96 ILE A O 1
ATOM 770 N N . GLU A 1 97 ? 1.84 -0.439 -6.457 1 95.88 97 GLU A N 1
ATOM 771 C CA . GLU A 1 97 ? 1.6 -1.854 -6.191 1 95.88 97 GLU A CA 1
ATOM 772 C C . GLU A 1 97 ? 2.762 -2.713 -6.684 1 95.88 97 GLU A C 1
ATOM 774 O O . GLU A 1 97 ? 3.172 -3.656 -6.004 1 95.88 97 GLU A O 1
ATOM 779 N N . ASP A 1 98 ? 3.268 -2.361 -7.898 1 97.38 98 ASP A N 1
ATOM 780 C CA . ASP A 1 98 ? 4.375 -3.129 -8.461 1 97.38 98 ASP A CA 1
ATOM 781 C C . ASP A 1 98 ? 5.617 -3.029 -7.574 1 97.38 98 ASP A C 1
ATOM 783 O O . ASP A 1 98 ? 6.281 -4.035 -7.309 1 97.38 98 ASP A O 1
ATOM 787 N N . VAL A 1 99 ? 5.914 -1.855 -7.102 1 98.62 99 VAL A N 1
ATOM 788 C CA . VAL A 1 99 ? 7.109 -1.636 -6.293 1 98.62 99 VAL A CA 1
ATOM 789 C C . VAL A 1 99 ? 6.984 -2.387 -4.969 1 98.62 99 VAL A C 1
ATOM 791 O O . VAL A 1 99 ? 7.922 -3.062 -4.543 1 98.62 99 VAL A O 1
ATOM 794 N N . LEU A 1 100 ? 5.859 -2.305 -4.352 1 98.81 100 LEU A N 1
ATOM 795 C CA . LEU A 1 100 ? 5.66 -2.941 -3.053 1 98.81 100 LEU A CA 1
ATOM 796 C C . LEU A 1 100 ? 5.66 -4.461 -3.188 1 98.81 100 LEU A C 1
ATOM 798 O O . LEU A 1 100 ? 6.168 -5.168 -2.314 1 98.81 100 LEU A O 1
ATOM 802 N N . THR A 1 101 ? 5.07 -4.941 -4.242 1 98.75 101 THR A N 1
ATOM 803 C CA . THR A 1 101 ? 5.098 -6.371 -4.516 1 98.75 101 THR A CA 1
ATOM 804 C C . THR A 1 101 ? 6.523 -6.852 -4.758 1 98.75 101 THR A C 1
ATOM 806 O O . THR A 1 101 ? 6.945 -7.867 -4.203 1 98.75 101 THR A O 1
ATOM 809 N N . ALA A 1 102 ? 7.23 -6.125 -5.566 1 98.88 102 ALA A N 1
ATOM 810 C CA . ALA A 1 102 ? 8.625 -6.465 -5.828 1 98.88 102 ALA A CA 1
ATOM 811 C C . ALA A 1 102 ? 9.445 -6.449 -4.543 1 98.88 102 ALA A C 1
ATOM 813 O O . ALA A 1 102 ? 10.211 -7.379 -4.273 1 98.88 102 ALA A O 1
ATOM 814 N N . ALA A 1 103 ? 9.312 -5.414 -3.73 1 98.94 103 ALA A N 1
ATOM 815 C CA . ALA A 1 103 ? 10.047 -5.301 -2.473 1 98.94 103 ALA A CA 1
ATOM 816 C C . ALA A 1 103 ? 9.711 -6.457 -1.536 1 98.94 103 ALA A C 1
ATOM 818 O O . ALA A 1 103 ? 10.594 -6.973 -0.839 1 98.94 103 ALA A O 1
ATOM 819 N N . THR A 1 104 ? 8.461 -6.855 -1.508 1 98.94 104 THR A N 1
ATOM 820 C CA . THR A 1 104 ? 8.047 -7.98 -0.677 1 98.94 104 THR A CA 1
ATOM 821 C C . THR A 1 104 ? 8.688 -9.281 -1.164 1 98.94 104 THR A C 1
ATOM 823 O O . THR A 1 104 ? 9.156 -10.086 -0.359 1 98.94 104 THR A O 1
ATOM 826 N N . ALA A 1 105 ? 8.672 -9.453 -2.479 1 98.94 105 ALA A N 1
ATOM 827 C CA . ALA A 1 105 ? 9.297 -10.641 -3.053 1 98.94 105 ALA A CA 1
ATOM 828 C C . ALA A 1 105 ? 10.773 -10.711 -2.695 1 98.94 105 ALA A C 1
ATOM 830 O O . ALA A 1 105 ? 11.281 -11.766 -2.309 1 98.94 105 ALA A O 1
ATOM 831 N N . ILE A 1 106 ? 11.453 -9.609 -2.822 1 98.88 106 ILE A N 1
ATOM 832 C CA . ILE A 1 106 ? 12.875 -9.539 -2.51 1 98.88 106 ILE A CA 1
ATOM 833 C C . ILE A 1 106 ? 13.094 -9.836 -1.029 1 98.88 106 ILE A C 1
ATOM 835 O O . ILE A 1 106 ? 13.977 -10.617 -0.67 1 98.88 106 ILE A O 1
ATOM 839 N N . TYR A 1 107 ? 12.281 -9.242 -0.16 1 98.88 107 TYR A N 1
ATOM 840 C CA . TYR A 1 107 ? 12.367 -9.406 1.286 1 98.88 107 TYR A CA 1
ATOM 841 C C . TYR A 1 107 ? 12.18 -10.859 1.686 1 98.88 107 TYR A C 1
ATOM 843 O O . TYR A 1 107 ? 12.891 -11.367 2.562 1 98.88 107 TYR A O 1
ATOM 851 N N . THR A 1 108 ? 11.281 -11.57 1.063 1 98.81 108 THR A N 1
ATOM 852 C CA . THR A 1 108 ? 10.953 -12.938 1.432 1 98.81 108 THR A CA 1
ATOM 853 C C . THR A 1 108 ? 11.766 -13.938 0.611 1 98.81 108 THR A C 1
ATOM 855 O O . THR A 1 108 ? 11.57 -15.148 0.723 1 98.81 108 THR A O 1
ATOM 858 N N . LYS A 1 109 ? 12.578 -13.398 -0.302 1 98.56 109 LYS A N 1
ATOM 859 C CA . LYS A 1 109 ? 13.352 -14.234 -1.218 1 98.56 109 LYS A CA 1
ATOM 860 C C . LYS A 1 109 ? 12.438 -15.133 -2.045 1 98.56 109 LYS A C 1
ATOM 862 O O . LYS A 1 109 ? 12.742 -16.312 -2.258 1 98.56 109 LYS A O 1
ATOM 867 N N . SER A 1 110 ? 11.367 -14.586 -2.467 1 98.81 110 SER A N 1
ATOM 868 C CA . SER A 1 110 ? 10.375 -15.312 -3.248 1 98.81 110 SER A CA 1
ATOM 869 C C . SER A 1 110 ? 10.57 -15.078 -4.742 1 98.81 110 SER A C 1
ATOM 871 O O . SER A 1 110 ? 10.914 -13.977 -5.164 1 98.81 110 SER A O 1
ATOM 873 N N . LEU A 1 111 ? 10.32 -16.062 -5.508 1 98.81 111 LEU A N 1
ATOM 874 C CA . LEU A 1 111 ? 10.141 -15.898 -6.949 1 98.81 111 LEU A CA 1
ATOM 875 C C . LEU A 1 111 ? 8.789 -15.281 -7.262 1 98.81 111 LEU A C 1
ATOM 877 O O . LEU A 1 111 ? 7.75 -15.789 -6.828 1 98.81 111 LEU A O 1
ATOM 881 N N . LEU A 1 112 ? 8.797 -14.141 -7.965 1 98.88 112 LEU A N 1
ATOM 882 C CA . LEU A 1 112 ? 7.547 -13.477 -8.312 1 98.88 112 LEU A CA 1
ATOM 883 C C . LEU A 1 112 ? 6.957 -14.055 -9.586 1 98.88 112 LEU A C 1
ATOM 885 O O . LEU A 1 112 ? 7.562 -13.953 -10.656 1 98.88 112 LEU A O 1
ATOM 889 N N . ILE A 1 113 ? 5.793 -14.641 -9.445 1 98.81 113 ILE A N 1
ATOM 890 C CA . ILE A 1 113 ? 5.02 -15.117 -10.586 1 98.81 113 ILE A CA 1
ATOM 891 C C . ILE A 1 113 ? 4.051 -14.031 -11.047 1 98.81 113 ILE A C 1
ATOM 893 O O . ILE A 1 113 ? 3.215 -13.57 -10.273 1 98.81 113 ILE A O 1
ATOM 897 N N . THR A 1 114 ? 4.168 -13.617 -12.219 1 98.31 114 THR A N 1
ATOM 898 C CA . THR A 1 114 ? 3.387 -12.492 -12.734 1 98.31 114 THR A CA 1
ATOM 899 C C . THR A 1 114 ? 2.998 -12.734 -14.195 1 98.31 114 THR A C 1
ATOM 901 O O . THR A 1 114 ? 3.629 -13.531 -14.891 1 98.31 114 THR A O 1
ATOM 904 N N . ASP A 1 115 ? 1.88 -12.07 -14.617 1 91.75 115 ASP A N 1
ATOM 905 C CA . ASP A 1 115 ? 1.464 -12.141 -16.016 1 91.75 115 ASP A CA 1
ATOM 906 C C . ASP A 1 115 ? 2.051 -10.984 -16.812 1 91.75 115 ASP A C 1
ATOM 908 O O . ASP A 1 115 ? 1.815 -10.867 -18.016 1 91.75 115 ASP A O 1
ATOM 912 N N . ASP A 1 116 ? 2.719 -10.109 -16.156 1 93.56 116 ASP A N 1
ATOM 913 C CA . ASP A 1 116 ? 3.305 -8.961 -16.844 1 93.56 116 ASP A CA 1
ATOM 914 C C . ASP A 1 116 ? 4.734 -8.711 -16.359 1 93.56 116 ASP A C 1
ATOM 916 O O . ASP A 1 116 ? 5.012 -7.684 -15.734 1 93.56 116 ASP A O 1
ATOM 920 N N . SER A 1 117 ? 5.594 -9.5 -16.859 1 93.69 117 SER A N 1
ATOM 921 C CA . SER A 1 117 ? 6.98 -9.445 -16.406 1 93.69 117 SER A CA 1
ATOM 922 C C . SER A 1 117 ? 7.652 -8.148 -16.859 1 93.69 117 SER A C 1
ATOM 924 O O . SER A 1 117 ? 8.609 -7.695 -16.219 1 93.69 117 SER A O 1
ATOM 926 N N . LYS A 1 118 ? 7.172 -7.57 -17.922 1 94.31 118 LYS A N 1
ATOM 927 C CA . LYS A 1 118 ? 7.746 -6.332 -18.438 1 94.31 118 LYS A CA 1
ATOM 928 C C . LYS A 1 118 ? 7.672 -5.211 -17.406 1 94.31 118 LYS A C 1
ATOM 930 O O . LYS A 1 118 ? 8.578 -4.383 -17.312 1 94.31 118 LYS A O 1
ATOM 935 N N . ARG A 1 119 ? 6.648 -5.191 -16.625 1 95.31 119 ARG A N 1
ATOM 936 C CA . ARG A 1 119 ? 6.445 -4.16 -15.609 1 95.31 119 ARG A CA 1
ATOM 937 C C . ARG A 1 119 ? 7.496 -4.258 -14.508 1 95.31 119 ARG A C 1
ATOM 939 O O . ARG A 1 119 ? 7.832 -3.258 -13.875 1 95.31 119 ARG A O 1
ATOM 946 N N . TYR A 1 120 ? 8.047 -5.434 -14.344 1 97.94 120 TYR A N 1
ATOM 947 C CA . TYR A 1 120 ? 8.938 -5.672 -13.219 1 97.94 120 TYR A CA 1
ATOM 948 C C . TYR A 1 120 ? 10.391 -5.707 -13.672 1 97.94 120 TYR A C 1
ATOM 950 O O . TYR A 1 120 ? 11.305 -5.746 -12.844 1 97.94 120 TYR A O 1
ATOM 958 N N . GLU A 1 121 ? 10.594 -5.656 -14.961 1 97.25 121 GLU A N 1
ATOM 959 C CA . GLU A 1 121 ? 11.93 -5.793 -15.531 1 97.25 121 GLU A CA 1
ATOM 960 C C . GLU A 1 121 ? 12.898 -4.785 -14.922 1 97.25 121 GLU A C 1
ATOM 962 O O . GLU A 1 121 ? 14.008 -5.145 -14.523 1 97.25 121 GLU A O 1
ATOM 967 N N . PRO A 1 122 ? 12.508 -3.506 -14.742 1 97.5 122 PRO A N 1
ATOM 968 C CA . PRO A 1 122 ? 13.453 -2.531 -14.188 1 97.5 122 PRO A CA 1
ATOM 969 C C . PRO A 1 122 ? 13.844 -2.844 -12.742 1 97.5 122 PRO A C 1
ATOM 971 O O . PRO A 1 122 ? 14.836 -2.312 -12.242 1 97.5 122 PRO A O 1
ATOM 974 N N . MET A 1 123 ? 13.133 -3.701 -12.047 1 98.38 123 MET A N 1
ATOM 975 C CA . MET A 1 123 ? 13.352 -3.951 -10.625 1 98.38 123 MET A CA 1
ATOM 976 C C . MET A 1 123 ? 14.18 -5.215 -10.414 1 98.38 123 MET A C 1
ATOM 978 O O . MET A 1 123 ? 14.547 -5.543 -9.281 1 98.38 123 MET A O 1
ATOM 982 N N . ARG A 1 124 ? 14.508 -5.973 -11.508 1 98.06 124 ARG A N 1
ATOM 983 C CA . ARG A 1 124 ? 15.266 -7.215 -11.406 1 98.06 124 ARG A CA 1
ATOM 984 C C . ARG A 1 124 ? 16.672 -6.957 -10.859 1 98.06 124 ARG A C 1
ATOM 986 O O . ARG A 1 124 ? 17.219 -7.793 -10.141 1 98.06 124 ARG A O 1
ATOM 993 N N . ARG A 1 125 ? 17.203 -5.812 -11.148 1 97.75 125 ARG A N 1
ATOM 994 C CA . ARG A 1 125 ? 18.562 -5.477 -10.75 1 97.75 125 ARG A CA 1
ATOM 995 C C . ARG A 1 125 ? 18.672 -5.32 -9.234 1 97.75 125 ARG A C 1
ATOM 997 O O . ARG A 1 125 ? 19.766 -5.293 -8.68 1 97.75 125 ARG A O 1
ATOM 1004 N N . PHE A 1 126 ? 17.594 -5.234 -8.578 1 98.5 126 PHE A N 1
ATOM 1005 C CA . PHE A 1 126 ? 17.594 -5.082 -7.129 1 98.5 126 PHE A CA 1
ATOM 1006 C C . PHE A 1 126 ? 17.5 -6.438 -6.441 1 98.5 126 PHE A C 1
ATOM 1008 O O . PHE A 1 126 ? 17.312 -6.508 -5.227 1 98.5 126 PHE A O 1
ATOM 1015 N N . GLY A 1 127 ? 17.484 -7.551 -7.207 1 98.5 127 GLY A N 1
ATOM 1016 C CA . GLY A 1 127 ? 17.438 -8.891 -6.641 1 98.5 127 GLY A CA 1
ATOM 1017 C C . GLY A 1 127 ? 16.094 -9.562 -6.844 1 98.5 127 GLY A C 1
ATOM 1018 O O . GLY A 1 127 ? 15.805 -10.594 -6.227 1 98.5 127 GLY A O 1
ATOM 1019 N N . LEU A 1 128 ? 15.305 -8.984 -7.727 1 98.69 128 LEU A N 1
ATOM 1020 C CA . LEU A 1 128 ? 13.984 -9.539 -8 1 98.69 128 LEU A CA 1
ATOM 1021 C C . LEU A 1 128 ? 14.062 -10.617 -9.078 1 98.69 128 LEU A C 1
ATOM 1023 O O . LEU A 1 128 ? 14.586 -10.367 -10.172 1 98.69 128 LEU A O 1
ATOM 1027 N N . ASP A 1 129 ? 13.547 -11.758 -8.789 1 98.06 129 ASP A N 1
ATOM 1028 C CA . ASP A 1 129 ? 13.375 -12.82 -9.781 1 98.06 129 ASP A CA 1
ATOM 1029 C C . ASP A 1 129 ? 11.906 -12.984 -10.164 1 98.06 129 ASP A C 1
ATOM 1031 O O . ASP A 1 129 ? 11.031 -12.984 -9.297 1 98.06 129 ASP A O 1
ATOM 1035 N N . THR A 1 130 ? 11.68 -13.109 -11.453 1 98.5 130 THR A N 1
ATOM 1036 C CA . THR A 1 130 ? 10.305 -13.227 -11.914 1 98.5 130 THR A CA 1
ATOM 1037 C C . THR A 1 130 ? 10.141 -14.414 -12.859 1 98.5 130 THR A C 1
ATOM 1039 O O . THR A 1 130 ? 11.125 -14.914 -13.406 1 98.5 130 THR A O 1
ATOM 1042 N N . MET A 1 131 ? 8.992 -14.891 -12.969 1 98.25 131 MET A N 1
ATOM 1043 C CA . MET A 1 131 ? 8.578 -15.914 -13.93 1 98.25 131 MET A CA 1
ATOM 1044 C C . MET A 1 131 ? 7.168 -15.633 -14.438 1 98.25 131 MET A C 1
ATOM 1046 O O . MET A 1 131 ? 6.262 -15.352 -13.648 1 98.25 131 MET A O 1
ATOM 1050 N N . PRO A 1 132 ? 7.008 -15.711 -15.773 1 98.12 132 PRO A N 1
ATOM 1051 C CA . PRO A 1 132 ? 5.648 -15.547 -16.281 1 98.12 132 PRO A CA 1
ATOM 1052 C C . PRO A 1 132 ? 4.691 -16.625 -15.797 1 98.12 132 PRO A C 1
ATOM 1054 O O . PRO A 1 132 ? 5.082 -17.797 -15.672 1 98.12 132 PRO A O 1
ATOM 1057 N N . LEU A 1 133 ? 3.479 -16.234 -15.562 1 98.44 133 LEU A N 1
ATOM 1058 C CA . LEU A 1 133 ? 2.475 -17.141 -15.023 1 98.44 133 LEU A CA 1
ATOM 1059 C C . LEU A 1 133 ? 2.312 -18.359 -15.922 1 98.44 133 LEU A C 1
ATOM 1061 O O . LEU A 1 133 ? 2.215 -19.484 -15.422 1 98.44 133 LEU A O 1
ATOM 1065 N N . ASP A 1 134 ? 2.283 -18.172 -17.203 1 97.38 134 ASP A N 1
ATOM 1066 C CA . ASP A 1 134 ? 2.09 -19.297 -18.125 1 97.38 134 ASP A CA 1
ATOM 1067 C C . ASP A 1 134 ? 3.229 -20.297 -18.016 1 97.38 134 ASP A C 1
ATOM 1069 O O . ASP A 1 134 ? 2.998 -21.516 -18.062 1 97.38 134 ASP A O 1
ATOM 1073 N N . LYS A 1 135 ? 4.434 -19.812 -17.875 1 97.38 135 LYS A N 1
ATOM 1074 C CA . LYS A 1 135 ? 5.582 -20.703 -17.688 1 97.38 135 LYS A CA 1
ATOM 1075 C C . LYS A 1 135 ? 5.504 -21.438 -16.344 1 97.38 135 LYS A C 1
ATOM 1077 O O . LYS A 1 135 ? 5.828 -22.625 -16.266 1 97.38 135 LYS A O 1
ATOM 1082 N N . PHE A 1 136 ? 5.137 -20.766 -15.352 1 98.38 136 PHE A N 1
ATOM 1083 C CA . PHE A 1 136 ? 4.988 -21.375 -14.031 1 98.38 136 PHE A CA 1
ATOM 1084 C C . PHE A 1 136 ? 3.971 -22.5 -14.062 1 98.38 136 PHE A C 1
ATOM 1086 O O . PHE A 1 136 ? 4.211 -23.578 -13.516 1 98.38 136 PHE A O 1
ATOM 1093 N N . VAL A 1 137 ? 2.82 -22.219 -14.664 1 97.88 137 VAL A N 1
ATOM 1094 C CA . VAL A 1 137 ? 1.762 -23.219 -14.781 1 97.88 137 VAL A CA 1
ATOM 1095 C C . VAL A 1 137 ? 2.299 -24.469 -15.477 1 97.88 137 VAL A C 1
ATOM 1097 O O . VAL A 1 137 ? 2.045 -25.594 -15.039 1 97.88 137 VAL A O 1
ATOM 1100 N N . LYS A 1 138 ? 3.039 -24.266 -16.531 1 96.88 138 LYS A N 1
ATOM 1101 C CA . LYS A 1 138 ? 3.631 -25.391 -17.266 1 96.88 138 LYS A CA 1
ATOM 1102 C C . LYS A 1 138 ? 4.582 -26.188 -16.359 1 96.88 138 LYS A C 1
ATOM 1104 O O . LYS A 1 138 ? 4.602 -27.406 -16.406 1 96.88 138 LYS A O 1
ATOM 1109 N N . GLU A 1 139 ? 5.387 -25.484 -15.594 1 96.5 139 GLU A N 1
ATOM 1110 C CA . GLU A 1 139 ? 6.312 -26.141 -14.672 1 96.5 139 GLU A CA 1
ATOM 1111 C C . GLU A 1 139 ? 5.562 -26.969 -13.633 1 96.5 139 GLU A C 1
ATOM 1113 O O . GLU A 1 139 ? 5.996 -28.062 -13.281 1 96.5 139 GLU A O 1
ATOM 1118 N N . VAL A 1 140 ? 4.492 -26.438 -13.094 1 96.44 140 VAL A N 1
ATOM 1119 C CA . VAL A 1 140 ? 3.707 -27.141 -12.086 1 96.44 140 VAL A CA 1
ATOM 1120 C C . VAL A 1 140 ? 3.061 -28.375 -12.711 1 96.44 140 VAL A C 1
ATOM 1122 O O . VAL A 1 140 ? 2.992 -29.438 -12.078 1 96.44 140 VAL A O 1
ATOM 1125 N N . GLU A 1 141 ? 2.555 -28.234 -13.953 1 94.69 141 GLU A N 1
ATOM 1126 C CA . GLU A 1 141 ? 1.972 -29.375 -14.664 1 94.69 141 GLU A CA 1
ATOM 1127 C C . GLU A 1 141 ? 2.99 -30.484 -14.844 1 94.69 141 GLU A C 1
ATOM 1129 O O . GLU A 1 141 ? 2.652 -31.672 -14.719 1 94.69 141 GLU A O 1
ATOM 1134 N N . LEU A 1 142 ? 4.164 -30.094 -15.094 1 93 142 LEU A N 1
ATOM 1135 C CA . LEU A 1 142 ? 5.23 -31.078 -15.297 1 93 142 LEU A CA 1
ATOM 1136 C C . LEU A 1 142 ? 5.562 -31.781 -13.992 1 93 142 LEU A C 1
ATOM 1138 O O . LEU A 1 142 ? 5.953 -32.969 -14 1 93 142 LEU A O 1
ATOM 1142 N N . MET A 1 143 ? 5.473 -31.156 -12.891 1 90.12 143 MET A N 1
ATOM 1143 C CA . MET A 1 143 ? 5.742 -31.766 -11.586 1 90.12 143 MET A CA 1
ATOM 1144 C C . MET A 1 143 ? 4.75 -32.875 -11.289 1 90.12 143 MET A C 1
ATOM 1146 O O . MET A 1 143 ? 5.074 -33.844 -10.586 1 90.12 143 MET A O 1
ATOM 1150 N N . VAL A 1 144 ? 3.51 -32.719 -11.719 1 84.88 144 VAL A N 1
ATOM 1151 C CA . VAL A 1 144 ? 2.471 -33.719 -11.523 1 84.88 144 VAL A CA 1
ATOM 1152 C C . VAL A 1 144 ? 2.793 -34.969 -12.352 1 84.88 144 VAL A C 1
ATOM 1154 O O . VAL A 1 144 ? 2.629 -36.094 -11.883 1 84.88 144 VAL A O 1
ATOM 1157 N N . GLU A 1 145 ? 3.158 -34.75 -13.547 1 84.56 145 GLU A N 1
ATOM 1158 C CA . GLU A 1 145 ? 3.469 -35.844 -14.445 1 84.56 145 GLU A CA 1
ATOM 1159 C C . GLU A 1 145 ? 4.652 -36.656 -13.922 1 84.56 145 GLU A C 1
ATOM 1161 O O . GLU A 1 145 ? 4.672 -37.875 -14.047 1 84.56 145 GLU A O 1
ATOM 1166 N N . LYS A 1 146 ? 5.594 -36.094 -13.312 1 79 146 LYS A N 1
ATOM 1167 C CA . LYS A 1 146 ? 6.785 -36.781 -12.812 1 79 146 LYS A CA 1
ATOM 1168 C C . LYS A 1 146 ? 6.469 -37.594 -11.555 1 79 146 LYS A C 1
A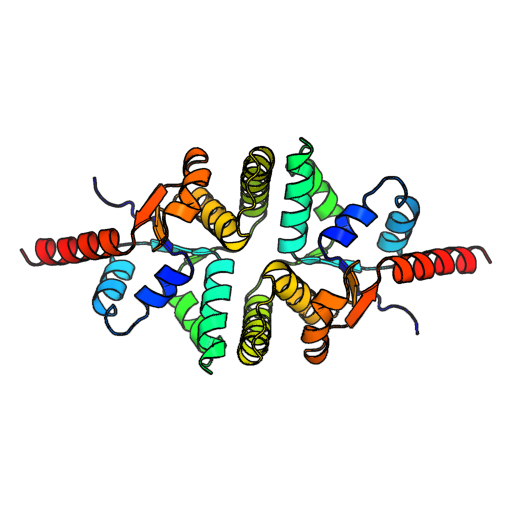TOM 1170 O O . LYS A 1 146 ? 7.121 -38.594 -11.273 1 79 146 LYS A O 1
ATOM 1175 N N . GLU A 1 147 ? 5.547 -37.031 -10.852 1 73.12 147 GLU A N 1
ATOM 1176 C CA . GLU A 1 147 ? 5.188 -37.781 -9.648 1 73.12 147 GLU A CA 1
ATOM 1177 C C . GLU A 1 147 ? 4.336 -39 -9.977 1 73.12 147 GLU A C 1
ATOM 1179 O O . GLU A 1 147 ? 4.305 -39.969 -9.211 1 73.12 147 GLU A O 1
ATOM 1184 N N . LEU A 1 148 ? 3.545 -38.875 -11.109 1 68.06 148 LEU A N 1
ATOM 1185 C CA . LEU A 1 148 ? 2.715 -40 -11.539 1 68.06 148 LEU A CA 1
ATOM 1186 C C . LEU A 1 148 ? 3.561 -41.094 -12.211 1 68.06 148 LEU A C 1
ATOM 1188 O O . LEU A 1 148 ? 3.1 -42.219 -12.398 1 68.06 148 LEU A O 1
ATOM 1192 N N . ILE A 1 149 ? 4.797 -40.719 -12.57 1 53.75 149 ILE A N 1
ATOM 1193 C CA . ILE A 1 149 ? 5.703 -41.75 -13.094 1 53.75 149 ILE A CA 1
ATOM 1194 C C . ILE A 1 149 ? 6.59 -42.281 -11.969 1 53.75 149 ILE A C 1
ATOM 1196 O O . ILE A 1 149 ? 7.098 -41.5 -11.148 1 53.75 149 ILE A O 1
ATOM 1200 N N . MET B 1 1 ? -15.727 24.828 14.523 1 58.84 1 MET B N 1
ATOM 1201 C CA . MET B 1 1 ? -15.68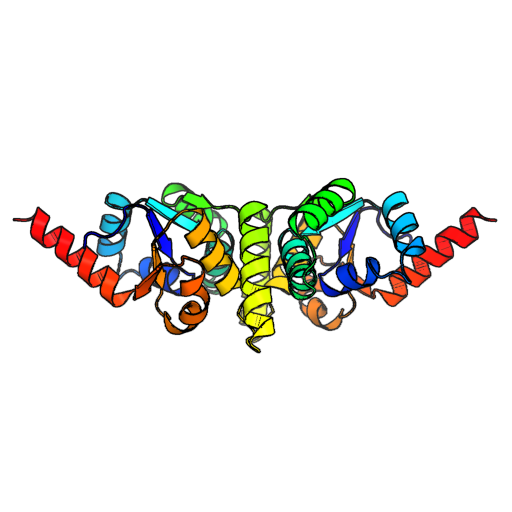8 23.609 15.305 1 58.84 1 MET B CA 1
ATOM 1202 C C . MET B 1 1 ? -14.242 23.172 15.562 1 58.84 1 MET B C 1
ATOM 1204 O O . MET B 1 1 ? -13.383 23.312 14.695 1 58.84 1 MET B O 1
ATOM 1208 N N . PRO B 1 2 ? -14 22.828 16.797 1 84.56 2 PRO B N 1
ATOM 1209 C CA . PRO B 1 2 ? -12.602 22.484 17.109 1 84.56 2 PRO B CA 1
ATOM 1210 C C . PRO B 1 2 ? -12.102 21.266 16.328 1 84.56 2 PRO B C 1
ATOM 1212 O O . PRO B 1 2 ? -12.891 20.391 15.977 1 84.56 2 PRO B O 1
ATOM 1215 N N . LEU B 1 3 ? -10.93 21.344 15.844 1 93.12 3 LEU B N 1
ATOM 1216 C CA . LEU B 1 3 ? -10.305 20.219 15.148 1 93.12 3 LEU B CA 1
ATOM 1217 C C . LEU B 1 3 ? -10.258 18.984 16.047 1 93.12 3 LEU B C 1
ATOM 1219 O O . LEU B 1 3 ? -10.039 19.094 17.25 1 93.12 3 LEU B O 1
ATOM 1223 N N . PRO B 1 4 ? -10.523 17.828 15.484 1 96.75 4 PRO B N 1
ATOM 1224 C CA . PRO B 1 4 ? -10.391 16.609 16.281 1 96.75 4 PRO B CA 1
ATOM 1225 C C . PRO B 1 4 ? -8.945 16.344 16.703 1 96.75 4 PRO B C 1
ATOM 1227 O O . PRO B 1 4 ? -8.008 16.797 16.031 1 96.75 4 PRO B O 1
ATOM 1230 N N . PRO B 1 5 ? -8.789 15.594 17.781 1 97.69 5 PRO B N 1
ATOM 1231 C CA . PRO B 1 5 ? -7.441 15.359 18.312 1 97.69 5 PRO B CA 1
ATOM 1232 C C . PRO B 1 5 ? -6.605 14.453 17.406 1 97.69 5 PRO B C 1
ATOM 1234 O O . PRO B 1 5 ? -5.375 14.516 17.438 1 97.69 5 PRO B O 1
ATOM 1237 N N . ASP B 1 6 ? -7.234 13.516 16.672 1 98.81 6 ASP B N 1
ATOM 1238 C CA . ASP B 1 6 ? -6.539 12.586 15.781 1 98.81 6 ASP B CA 1
ATOM 1239 C C . ASP B 1 6 ? -6.574 13.086 14.344 1 98.81 6 ASP B C 1
ATOM 1241 O O . ASP B 1 6 ? -7.652 13.305 13.781 1 98.81 6 ASP B O 1
ATOM 1245 N N . ILE B 1 7 ? -5.422 13.195 13.758 1 98.88 7 ILE B N 1
ATOM 1246 C CA . ILE B 1 7 ? -5.336 13.641 12.375 1 98.88 7 ILE B CA 1
ATOM 1247 C C . ILE B 1 7 ? -4.383 12.734 11.602 1 98.88 7 ILE B C 1
ATOM 1249 O O . ILE B 1 7 ? -3.711 11.883 12.188 1 98.88 7 ILE B O 1
ATOM 1253 N N . THR B 1 8 ? -4.391 12.898 10.258 1 98.88 8 THR B N 1
ATOM 1254 C CA . THR B 1 8 ? -3.432 12.227 9.391 1 98.88 8 THR B CA 1
ATOM 1255 C C . THR B 1 8 ? -3.096 13.102 8.18 1 98.88 8 THR B C 1
ATOM 1257 O O . THR B 1 8 ? -3.787 14.078 7.91 1 98.88 8 THR B O 1
ATOM 1260 N N . PHE B 1 9 ? -1.997 12.82 7.562 1 98.81 9 PHE B N 1
ATOM 1261 C CA . PHE B 1 9 ? -1.544 13.492 6.348 1 98.81 9 PHE B CA 1
ATOM 1262 C C . PHE B 1 9 ? -1.466 12.508 5.184 1 98.81 9 PHE B C 1
ATOM 1264 O O . PHE B 1 9 ? -1.104 11.344 5.371 1 98.81 9 PHE B O 1
ATOM 1271 N N . ASP B 1 10 ? -1.814 12.969 3.99 1 98.12 10 ASP B N 1
ATOM 1272 C CA . ASP B 1 10 ? -1.302 12.234 2.84 1 98.12 10 ASP B CA 1
ATOM 1273 C C . ASP B 1 10 ? 0.167 12.562 2.586 1 98.12 10 ASP B C 1
ATOM 1275 O O . ASP B 1 10 ? 0.766 13.359 3.316 1 98.12 10 ASP B O 1
ATOM 1279 N N . SER B 1 11 ? 0.747 11.93 1.609 1 97.12 11 SER B N 1
ATOM 1280 C CA . SER B 1 11 ? 2.197 11.992 1.456 1 97.12 11 SER B CA 1
ATOM 1281 C C . SER B 1 11 ? 2.65 13.406 1.099 1 97.12 11 SER B C 1
ATOM 1283 O O . SER B 1 11 ? 3.654 13.891 1.626 1 97.12 11 SER B O 1
ATOM 1285 N N . LEU B 1 12 ? 1.934 14.125 0.259 1 96.56 12 LEU B N 1
ATOM 1286 C CA . LEU B 1 12 ? 2.332 15.469 -0.148 1 96.56 12 LEU B CA 1
ATOM 1287 C C . LEU B 1 12 ? 2.238 16.438 1.022 1 96.56 12 LEU B C 1
ATOM 1289 O O . LEU B 1 12 ? 3.129 17.281 1.217 1 96.56 12 LEU B O 1
ATOM 1293 N N . ALA B 1 13 ? 1.15 16.375 1.747 1 98.5 13 ALA B N 1
ATOM 1294 C CA . ALA B 1 13 ? 1.019 17.219 2.938 1 98.5 13 ALA B CA 1
ATOM 1295 C C . ALA B 1 13 ? 2.131 16.922 3.939 1 98.5 13 ALA B C 1
ATOM 1297 O O . ALA B 1 13 ? 2.684 17.828 4.551 1 98.5 13 ALA B O 1
ATOM 1298 N N . LEU B 1 14 ? 2.416 15.648 4.137 1 98.5 14 LEU B N 1
ATOM 1299 C CA . LEU B 1 14 ? 3.469 15.258 5.07 1 98.5 14 LEU B CA 1
ATOM 1300 C C . LEU B 1 14 ? 4.809 15.867 4.66 1 98.5 14 LEU B C 1
ATOM 1302 O O . LEU B 1 14 ? 5.547 16.375 5.5 1 98.5 14 LEU B O 1
ATOM 1306 N N . ILE B 1 15 ? 5.129 15.758 3.396 1 97.88 15 ILE B N 1
ATOM 1307 C CA . ILE B 1 15 ? 6.371 16.312 2.869 1 97.88 15 ILE B CA 1
ATOM 1308 C C . ILE B 1 15 ? 6.422 17.812 3.141 1 97.88 15 ILE B C 1
ATOM 1310 O O . ILE B 1 15 ? 7.434 18.328 3.629 1 97.88 15 ILE B O 1
ATOM 1314 N N . LYS B 1 16 ? 5.367 18.531 2.869 1 98 16 LYS B N 1
ATOM 1315 C CA . LYS B 1 16 ? 5.309 19.969 3.08 1 98 16 LYS B CA 1
ATOM 1316 C C . LYS B 1 16 ? 5.461 20.312 4.559 1 98 16 LYS B C 1
ATOM 1318 O O . LYS B 1 16 ? 6.145 21.281 4.91 1 98 16 LYS B O 1
ATOM 1323 N N . MET B 1 17 ? 4.844 19.562 5.426 1 98.06 17 MET B N 1
ATOM 1324 C CA . MET B 1 17 ? 4.902 19.797 6.863 1 98.06 17 MET B CA 1
ATOM 1325 C C . MET B 1 17 ? 6.332 19.672 7.379 1 98.06 17 MET B C 1
ATOM 1327 O O . MET B 1 17 ? 6.676 20.25 8.414 1 98.06 17 MET B O 1
ATOM 1331 N N . HIS B 1 18 ? 7.164 18.922 6.645 1 97.5 18 HIS B N 1
ATOM 1332 C CA . HIS B 1 18 ? 8.539 18.703 7.082 1 97.5 18 HIS B CA 1
ATOM 1333 C C . HIS B 1 18 ? 9.492 19.672 6.406 1 97.5 18 HIS B C 1
ATOM 1335 O O . HIS B 1 18 ? 10.711 19.516 6.488 1 97.5 18 HIS B O 1
ATOM 1341 N N . SER B 1 19 ? 8.977 20.609 5.699 1 96.75 19 SER B N 1
ATOM 1342 C CA . SER B 1 19 ? 9.828 21.672 5.156 1 96.75 19 SER B CA 1
ATOM 1343 C C . SER B 1 19 ? 10.312 22.609 6.254 1 96.75 19 SER B C 1
ATOM 1345 O O . SER B 1 19 ? 9.711 22.672 7.332 1 96.75 19 SER B O 1
ATOM 1347 N N . GLN B 1 20 ? 11.312 23.312 5.961 1 96.44 20 GLN B N 1
ATOM 1348 C CA . GLN B 1 20 ? 11.891 24.25 6.926 1 96.44 20 GLN B CA 1
ATOM 1349 C C . GLN B 1 20 ? 10.891 25.344 7.293 1 96.44 20 GLN B C 1
ATOM 1351 O O . GLN B 1 20 ? 10.805 25.75 8.453 1 96.44 20 GLN B O 1
ATOM 1356 N N . SER B 1 21 ? 10.156 25.797 6.371 1 96.69 21 SER B N 1
ATOM 1357 C CA . SER B 1 21 ? 9.227 26.906 6.582 1 96.69 21 SER B CA 1
ATOM 1358 C C . SER B 1 21 ? 8.078 26.5 7.492 1 96.69 21 SER B C 1
ATOM 1360 O O . SER B 1 21 ? 7.379 27.359 8.047 1 96.69 21 SER B O 1
ATOM 1362 N N . MET B 1 22 ? 7.926 25.172 7.727 1 97.56 22 MET B N 1
ATOM 1363 C CA . MET B 1 22 ? 6.781 24.688 8.484 1 97.56 22 MET B CA 1
ATOM 1364 C C . MET B 1 22 ? 7.223 24.172 9.852 1 97.56 22 MET B C 1
ATOM 1366 O O . MET B 1 22 ? 6.43 23.562 10.57 1 97.56 22 MET B O 1
ATOM 1370 N N . LYS B 1 23 ? 8.406 24.422 10.172 1 97.12 23 LYS B N 1
ATOM 1371 C CA . LYS B 1 23 ? 8.992 23.844 11.383 1 97.12 23 LYS B CA 1
ATOM 1372 C C . LYS B 1 23 ? 8.148 24.156 12.609 1 97.12 23 LYS B C 1
ATOM 1374 O O . LYS B 1 23 ? 7.812 23.266 13.391 1 97.12 23 LYS B O 1
ATOM 1379 N N . LYS B 1 24 ? 7.809 25.422 12.828 1 96.31 24 LYS B N 1
ATOM 1380 C CA . LYS B 1 24 ? 7.031 25.844 13.992 1 96.31 24 LYS B CA 1
ATOM 1381 C C . LYS B 1 24 ? 5.633 25.25 13.961 1 96.31 24 LYS B C 1
ATOM 1383 O O . LYS B 1 24 ? 5.117 24.812 15 1 96.31 24 LYS B O 1
ATOM 1388 N N . ILE B 1 25 ? 5.008 25.25 12.812 1 97.81 25 ILE B N 1
ATOM 1389 C CA . ILE B 1 25 ? 3.676 24.672 12.641 1 97.81 25 ILE B CA 1
ATOM 1390 C C . ILE B 1 25 ? 3.705 23.188 13 1 97.81 25 ILE B C 1
ATOM 1392 O O . ILE B 1 25 ? 2.807 22.688 13.688 1 97.81 25 ILE B O 1
ATOM 1396 N N . LEU B 1 26 ? 4.73 22.453 12.578 1 98.12 26 LEU B N 1
ATOM 1397 C CA . LEU B 1 26 ? 4.875 21.031 12.867 1 98.12 26 LEU B CA 1
ATOM 1398 C C . LEU B 1 26 ? 5.02 20.797 14.359 1 98.12 26 LEU B C 1
ATOM 1400 O O . LEU B 1 26 ? 4.406 19.875 14.906 1 98.12 26 LEU B O 1
ATOM 1404 N N . GLU B 1 27 ? 5.82 21.609 14.961 1 97.25 27 GLU B N 1
ATOM 1405 C CA . GLU B 1 27 ? 6.035 21.469 16.391 1 97.25 27 GLU B CA 1
ATOM 1406 C C . GLU B 1 27 ? 4.727 21.609 17.172 1 97.25 27 GLU B C 1
ATOM 1408 O O . GLU B 1 27 ? 4.445 20.828 18.078 1 97.25 27 GLU B O 1
ATOM 1413 N N . ILE B 1 28 ? 3.947 22.609 16.812 1 97.38 28 ILE B N 1
ATOM 1414 C CA . ILE B 1 28 ? 2.668 22.844 17.469 1 97.38 28 ILE B CA 1
ATOM 1415 C C . ILE B 1 28 ? 1.71 21.703 17.156 1 97.38 28 ILE B C 1
ATOM 1417 O O . ILE B 1 28 ? 0.988 21.234 18.047 1 97.38 28 ILE B O 1
ATOM 1421 N N . THR B 1 29 ? 1.685 21.25 15.938 1 98.38 29 THR B N 1
ATOM 1422 C CA . THR B 1 29 ? 0.842 20.125 15.523 1 98.38 29 THR B CA 1
ATOM 1423 C C . THR B 1 29 ? 1.117 18.891 16.375 1 98.38 29 THR B C 1
ATOM 1425 O O . THR B 1 29 ? 0.187 18.266 16.875 1 98.38 29 THR B O 1
ATOM 1428 N N . LEU B 1 30 ? 2.4 18.594 16.578 1 98.06 30 LEU B N 1
ATOM 1429 C CA . LEU B 1 30 ? 2.801 17.391 17.297 1 98.06 30 LEU B CA 1
ATOM 1430 C C . LEU B 1 30 ? 2.465 17.516 18.781 1 98.06 30 LEU B C 1
ATOM 1432 O O . LEU B 1 30 ? 2.26 16.516 19.469 1 98.06 30 LEU B O 1
ATOM 1436 N N . ALA B 1 31 ? 2.391 18.766 19.234 1 96.69 31 ALA B N 1
ATOM 1437 C CA . ALA B 1 31 ? 2.057 19.016 20.625 1 96.69 31 ALA B CA 1
ATOM 1438 C C . ALA B 1 31 ? 0.551 18.922 20.859 1 96.69 31 ALA B C 1
ATOM 1440 O O . ALA B 1 31 ? 0.105 18.547 21.953 1 96.69 31 ALA B O 1
ATOM 1441 N N . LYS B 1 32 ? -0.201 19.172 19.875 1 96.69 32 LYS B N 1
ATOM 1442 C CA . LYS B 1 32 ? -1.633 19.375 20.078 1 96.69 32 LYS B CA 1
ATOM 1443 C C . LYS B 1 32 ? -2.436 18.203 19.547 1 96.69 32 LYS B C 1
ATOM 1445 O O . LYS B 1 32 ? -3.58 17.984 19.938 1 96.69 32 LYS B O 1
ATOM 1450 N N . PHE B 1 33 ? -1.847 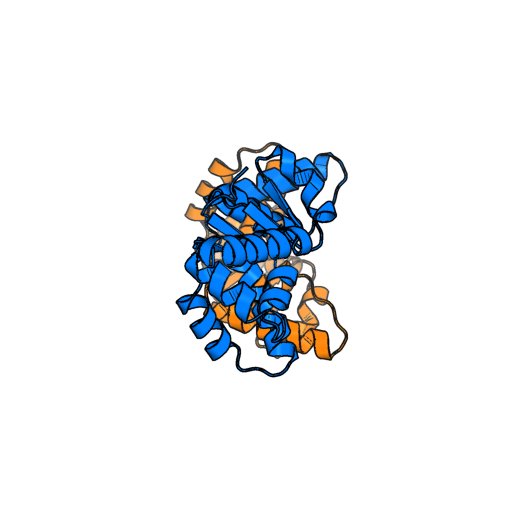17.438 18.625 1 98.19 33 PHE B N 1
ATOM 1451 C CA . PHE B 1 33 ? -2.596 16.375 17.953 1 98.19 33 PHE B CA 1
ATOM 1452 C C . PHE B 1 33 ? -1.845 15.055 18.016 1 98.19 33 PHE B C 1
ATOM 1454 O O . PHE B 1 33 ? -0.621 15.039 18.172 1 98.19 33 PHE B O 1
ATOM 1461 N N . THR B 1 34 ? -2.562 13.992 17.984 1 98.62 34 THR B N 1
ATOM 1462 C CA . THR B 1 34 ? -2.014 12.688 17.641 1 98.62 34 THR B CA 1
ATOM 1463 C C . THR B 1 34 ? -2.037 12.477 16.125 1 98.62 34 THR B C 1
ATOM 1465 O O . THR B 1 34 ? -3.105 12.461 15.508 1 98.62 34 THR B O 1
ATOM 1468 N N . VAL B 1 35 ? -0.936 12.328 15.562 1 98.88 35 VAL B N 1
ATOM 1469 C CA . VAL B 1 35 ? -0.845 12.172 14.117 1 98.88 35 VAL B CA 1
ATOM 1470 C C . VAL B 1 35 ? -0.678 10.695 13.766 1 98.88 35 VAL B C 1
ATOM 1472 O O . VAL B 1 35 ? 0.344 10.086 14.094 1 98.88 35 VAL B O 1
ATOM 1475 N N . ASN B 1 36 ? -1.672 10.109 13.102 1 98.88 36 ASN B N 1
ATOM 1476 C CA . ASN B 1 36 ? -1.677 8.727 12.633 1 98.88 36 ASN B CA 1
ATOM 1477 C C . ASN B 1 36 ? -1.325 8.641 11.148 1 98.88 36 ASN B C 1
ATOM 1479 O O . ASN B 1 36 ? -2.135 9 10.289 1 98.88 36 ASN B O 1
ATOM 1483 N N . LEU B 1 37 ? -0.178 8.094 10.883 1 98.81 37 LEU B N 1
ATOM 1484 C CA . LEU B 1 37 ? 0.247 8.023 9.484 1 98.81 37 LEU B CA 1
ATOM 1485 C C . LEU B 1 37 ? 0.103 6.605 8.945 1 98.81 37 LEU B C 1
ATOM 1487 O O . LEU B 1 37 ? 0.549 5.648 9.586 1 98.81 37 LEU B O 1
ATOM 1491 N N . SER B 1 38 ? -0.542 6.531 7.777 1 98.81 38 SER B N 1
ATOM 1492 C CA . SER B 1 38 ? -0.517 5.258 7.062 1 98.81 38 SER B CA 1
ATOM 1493 C C . SER B 1 38 ? 0.912 4.832 6.742 1 98.81 38 SER B C 1
ATOM 1495 O O . SER B 1 38 ? 1.727 5.652 6.312 1 98.81 38 SER B O 1
ATOM 1497 N N . ILE B 1 39 ? 1.222 3.586 6.871 1 98.88 39 ILE B N 1
ATOM 1498 C CA . ILE B 1 39 ? 2.541 3.082 6.504 1 98.88 39 ILE B CA 1
ATOM 1499 C C . ILE B 1 39 ? 2.795 3.34 5.02 1 98.88 39 ILE B C 1
ATOM 1501 O O . ILE B 1 39 ? 3.938 3.549 4.605 1 98.88 39 ILE B O 1
ATOM 1505 N N . VAL B 1 40 ? 1.778 3.406 4.227 1 98.69 40 VAL B N 1
ATOM 1506 C CA . VAL B 1 40 ? 1.916 3.684 2.799 1 98.69 40 VAL B CA 1
ATOM 1507 C C . VAL B 1 40 ? 2.328 5.141 2.594 1 98.69 40 VAL B C 1
ATOM 1509 O O . VAL B 1 40 ? 3.146 5.441 1.722 1 98.69 40 VAL B O 1
ATOM 1512 N N . THR B 1 41 ? 1.756 6.02 3.369 1 98.25 41 THR B N 1
ATOM 1513 C CA . THR B 1 41 ? 2.154 7.422 3.344 1 98.25 41 THR B CA 1
ATOM 1514 C C . THR B 1 41 ? 3.619 7.578 3.742 1 98.25 41 THR B C 1
ATOM 1516 O O . THR B 1 41 ? 4.363 8.336 3.115 1 98.25 41 THR B O 1
ATOM 1519 N N . VAL B 1 42 ? 3.99 6.871 4.73 1 98.69 42 VAL B N 1
ATOM 1520 C CA . VAL B 1 42 ? 5.375 6.895 5.195 1 98.69 42 VAL B CA 1
ATOM 1521 C C . VAL B 1 42 ? 6.301 6.402 4.086 1 98.69 42 VAL B C 1
ATOM 1523 O O . VAL B 1 42 ? 7.324 7.027 3.801 1 98.69 42 VAL B O 1
ATOM 1526 N N . TYR B 1 43 ? 5.91 5.316 3.463 1 98.75 43 TYR B N 1
ATOM 1527 C CA . TYR B 1 43 ? 6.66 4.773 2.336 1 98.75 43 TYR B CA 1
ATOM 1528 C C . TYR B 1 43 ? 6.848 5.824 1.25 1 98.75 43 TYR B C 1
ATOM 1530 O O . TYR B 1 43 ? 7.957 6.004 0.738 1 98.75 43 TYR B O 1
ATOM 1538 N N . ARG B 1 44 ? 5.84 6.473 0.941 1 97.94 44 ARG B N 1
ATOM 1539 C CA . ARG B 1 44 ? 5.902 7.48 -0.113 1 97.94 44 ARG B CA 1
ATOM 1540 C C . ARG B 1 44 ? 6.789 8.656 0.302 1 97.94 44 ARG B C 1
ATOM 1542 O O . ARG B 1 44 ? 7.539 9.188 -0.515 1 97.94 44 ARG B O 1
ATOM 1549 N N . TYR B 1 45 ? 6.668 9.047 1.502 1 98.31 45 TYR B N 1
ATOM 1550 C CA . TYR B 1 45 ? 7.551 10.07 2.053 1 98.31 45 TYR B CA 1
ATOM 1551 C C . TYR B 1 45 ? 9.008 9.648 1.94 1 98.31 45 TYR B C 1
ATOM 1553 O O . TYR B 1 45 ? 9.852 10.422 1.477 1 98.31 45 TYR B O 1
ATOM 1561 N N . LEU B 1 46 ? 9.297 8.445 2.352 1 98.75 46 LEU B N 1
ATOM 1562 C CA . LEU B 1 46 ? 10.656 7.914 2.318 1 98.75 46 LEU B CA 1
ATOM 1563 C C . LEU B 1 46 ? 11.188 7.867 0.89 1 98.75 46 LEU B C 1
ATOM 1565 O O . LEU B 1 46 ? 12.383 8.07 0.659 1 98.75 46 LEU B O 1
ATOM 1569 N N . THR B 1 47 ? 10.328 7.621 -0.057 1 98.62 47 THR B N 1
ATOM 1570 C CA . THR B 1 47 ? 10.719 7.59 -1.461 1 98.62 47 THR B CA 1
ATOM 1571 C C . THR B 1 47 ? 11.289 8.938 -1.895 1 98.62 47 THR B C 1
ATOM 1573 O O . THR B 1 47 ? 12.328 9 -2.545 1 98.62 47 THR B O 1
ATOM 1576 N N . VAL B 1 48 ? 10.594 9.984 -1.506 1 98 48 VAL B N 1
ATOM 1577 C CA . VAL B 1 48 ? 11.031 11.328 -1.86 1 98 48 VAL B CA 1
ATOM 1578 C C . VAL B 1 48 ? 12.359 11.641 -1.175 1 98 48 VAL B C 1
ATOM 1580 O O . VAL B 1 48 ? 13.258 12.219 -1.787 1 98 48 VAL B O 1
ATOM 1583 N N . ARG B 1 49 ? 12.477 11.227 0.078 1 98.19 49 ARG B N 1
ATOM 1584 C CA . ARG B 1 49 ? 13.727 11.453 0.799 1 98.19 49 ARG B CA 1
ATOM 1585 C C . ARG B 1 49 ? 14.875 10.672 0.161 1 98.19 49 ARG B C 1
ATOM 1587 O O . ARG B 1 49 ? 15.984 11.188 0.048 1 98.19 49 ARG B O 1
ATOM 1594 N N . ALA B 1 50 ? 14.586 9.461 -0.209 1 98.56 50 ALA B N 1
ATOM 1595 C CA . ALA B 1 50 ? 15.594 8.656 -0.894 1 98.56 50 ALA B CA 1
ATOM 1596 C C . ALA B 1 50 ? 16.016 9.297 -2.213 1 98.56 50 ALA B C 1
ATOM 1598 O O . ALA B 1 50 ? 17.188 9.305 -2.561 1 98.56 50 ALA B O 1
ATOM 1599 N N . TYR B 1 51 ? 15.031 9.734 -2.932 1 98.19 51 TYR B N 1
ATOM 1600 C CA . TYR B 1 51 ? 15.289 10.414 -4.195 1 98.19 51 TYR B CA 1
ATOM 1601 C C . TYR B 1 51 ? 16.266 11.57 -4.004 1 98.19 51 TYR B C 1
ATOM 1603 O O . TYR B 1 51 ? 17.109 11.828 -4.859 1 98.19 51 TYR B O 1
ATOM 1611 N N . LEU B 1 52 ? 16.172 12.242 -2.834 1 97.31 52 LEU B N 1
ATOM 1612 C CA . LEU B 1 52 ? 17.016 13.383 -2.498 1 97.31 52 LEU B CA 1
ATOM 1613 C C . LEU B 1 52 ? 18.297 12.922 -1.827 1 97.31 52 LEU B C 1
ATOM 1615 O O . LEU B 1 52 ? 19.031 13.734 -1.244 1 97.31 52 LEU B O 1
ATOM 1619 N N . LYS B 1 53 ? 18.562 11.617 -1.792 1 96.88 53 LYS B N 1
ATOM 1620 C CA . LYS B 1 53 ? 19.797 10.992 -1.314 1 96.88 53 LYS B CA 1
ATOM 1621 C C . LYS B 1 53 ? 19.953 11.18 0.191 1 96.88 53 LYS B C 1
ATOM 1623 O O . LYS B 1 53 ? 21.078 11.32 0.687 1 96.88 53 LYS B O 1
ATOM 1628 N N . LYS B 1 54 ? 18.812 11.281 0.827 1 97.25 54 LYS B N 1
ATOM 1629 C CA . LYS B 1 54 ? 18.859 11.289 2.287 1 97.25 54 LYS B CA 1
ATOM 1630 C C . LYS B 1 54 ? 18.953 9.875 2.846 1 97.25 54 LYS B C 1
ATOM 1632 O O . LYS B 1 54 ? 18.734 8.898 2.123 1 97.25 54 LYS B O 1
ATOM 1637 N N . ASN B 1 55 ? 19.359 9.758 4.141 1 97.81 55 ASN B N 1
ATOM 1638 C CA . ASN B 1 55 ? 19.359 8.484 4.848 1 97.81 55 ASN B CA 1
ATOM 1639 C C . ASN B 1 55 ? 17.969 8.102 5.332 1 97.81 55 ASN B C 1
ATOM 1641 O O . ASN B 1 55 ? 17.547 8.508 6.414 1 97.81 55 ASN B O 1
ATOM 1645 N N . ILE B 1 56 ? 17.312 7.223 4.648 1 97.75 56 ILE B N 1
ATOM 1646 C CA . ILE B 1 56 ? 15.891 7.02 4.891 1 97.75 56 ILE B CA 1
ATOM 1647 C C . ILE B 1 56 ? 15.695 6.102 6.098 1 97.75 56 ILE B C 1
ATOM 1649 O O . ILE B 1 56 ? 14.625 6.086 6.707 1 97.75 56 ILE B O 1
ATOM 1653 N N . GLU B 1 57 ? 16.688 5.312 6.473 1 98 57 GLU B N 1
ATOM 1654 C CA . GLU B 1 57 ? 16.578 4.574 7.727 1 98 57 GLU B CA 1
ATOM 1655 C C . GLU B 1 57 ? 16.516 5.52 8.922 1 98 57 GLU B C 1
ATOM 1657 O O . GLU B 1 57 ? 15.711 5.32 9.836 1 98 57 GLU B O 1
ATOM 1662 N N . LEU B 1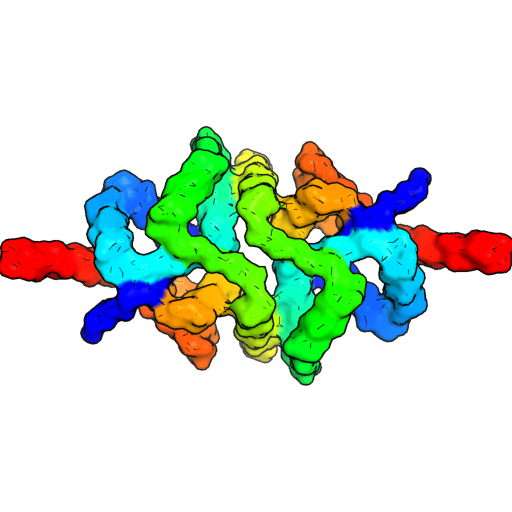 58 ? 17.375 6.508 8.883 1 97.81 58 LEU B N 1
ATOM 1663 C CA . LEU B 1 58 ? 17.359 7.52 9.93 1 97.81 58 LEU B CA 1
ATOM 1664 C C . LEU B 1 58 ? 16.062 8.32 9.898 1 97.81 58 LEU B C 1
ATOM 1666 O O . LEU B 1 58 ? 15.508 8.641 10.945 1 97.81 58 LEU B O 1
ATOM 1670 N N . GLU B 1 59 ? 15.648 8.664 8.633 1 97.56 59 GLU B N 1
ATOM 1671 C CA . GLU B 1 59 ? 14.375 9.375 8.484 1 97.56 59 GLU B CA 1
ATOM 1672 C C . GLU B 1 59 ? 13.234 8.586 9.117 1 97.56 59 GLU B C 1
ATOM 1674 O O . GLU B 1 59 ? 12.383 9.164 9.797 1 97.56 59 GLU B O 1
ATOM 1679 N N . LEU B 1 60 ? 13.164 7.293 8.844 1 98.62 60 LEU B N 1
ATOM 1680 C CA . LEU B 1 60 ? 12.102 6.445 9.375 1 98.62 60 LEU B CA 1
ATOM 1681 C C . LEU B 1 60 ? 12.148 6.402 10.898 1 98.62 60 LEU B C 1
ATOM 1683 O O . LEU B 1 60 ? 11.109 6.438 11.555 1 98.62 60 LEU B O 1
ATOM 1687 N N . ASP B 1 61 ? 13.344 6.336 11.469 1 98 61 ASP B N 1
ATOM 1688 C CA . ASP B 1 61 ? 13.508 6.32 12.922 1 98 61 ASP B CA 1
ATOM 1689 C C . ASP B 1 61 ? 12.938 7.59 13.555 1 98 61 ASP B C 1
ATOM 1691 O O . ASP B 1 61 ? 12.273 7.531 14.594 1 98 61 ASP B O 1
ATOM 1695 N N . VAL B 1 62 ? 13.18 8.68 12.938 1 97.19 62 VAL B N 1
ATOM 1696 C CA . VAL B 1 62 ? 12.672 9.961 13.414 1 97.19 62 VAL B CA 1
ATOM 1697 C C . VAL B 1 62 ? 11.141 9.977 13.328 1 97.19 62 VAL B C 1
ATOM 1699 O O . VAL B 1 62 ? 10.469 10.406 14.266 1 97.19 62 VAL B O 1
ATOM 1702 N N . LEU B 1 63 ? 10.625 9.508 12.18 1 98.38 63 LEU B N 1
ATOM 1703 C CA . LEU B 1 63 ? 9.172 9.484 12 1 98.38 63 LEU B CA 1
ATOM 1704 C C . LEU B 1 63 ? 8.508 8.617 13.062 1 98.38 63 LEU B C 1
ATOM 1706 O O . LEU B 1 63 ? 7.438 8.969 13.57 1 98.38 63 LEU B O 1
ATOM 1710 N N . LYS B 1 64 ? 9.109 7.523 13.375 1 98.19 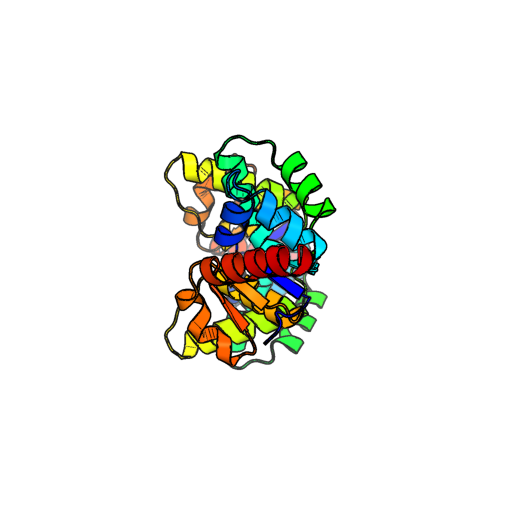64 LYS B N 1
ATOM 1711 C CA . LYS B 1 64 ? 8.555 6.598 14.359 1 98.19 64 LYS B CA 1
ATOM 1712 C C . LYS B 1 64 ? 8.508 7.238 15.742 1 98.19 64 LYS B C 1
ATOM 1714 O O . LYS B 1 64 ? 7.656 6.887 16.562 1 98.19 64 LYS B O 1
ATOM 1719 N N . ASP B 1 65 ? 9.383 8.188 16.016 1 97.19 65 ASP B N 1
ATOM 1720 C CA . ASP B 1 65 ? 9.461 8.852 17.312 1 97.19 65 ASP B CA 1
ATOM 1721 C C . ASP B 1 65 ? 8.359 9.898 17.469 1 97.19 65 ASP B C 1
ATOM 1723 O O . ASP B 1 65 ? 7.926 10.195 18.578 1 97.19 65 ASP B O 1
ATOM 1727 N N . ILE B 1 66 ? 7.852 10.398 16.312 1 97.12 66 ILE B N 1
ATOM 1728 C CA . ILE B 1 66 ? 7.004 11.57 16.5 1 97.12 66 ILE B CA 1
ATOM 1729 C C . ILE B 1 66 ? 5.602 11.281 15.969 1 97.12 66 ILE B C 1
ATOM 1731 O O . ILE B 1 66 ? 4.656 12.016 16.266 1 97.12 66 ILE B O 1
ATOM 1735 N N . TYR B 1 67 ? 5.441 10.203 15.172 1 98.69 67 TYR B N 1
ATOM 1736 C CA . TYR B 1 67 ? 4.125 9.852 14.648 1 98.69 67 TYR B CA 1
ATOM 1737 C C . TYR B 1 67 ? 3.709 8.461 15.109 1 98.69 67 TYR B C 1
ATOM 1739 O O . TYR B 1 67 ? 4.555 7.645 15.484 1 98.69 67 TYR B O 1
ATOM 1747 N N . ASN B 1 68 ? 2.438 8.227 15.188 1 98.81 68 ASN B N 1
ATOM 1748 C CA . ASN B 1 68 ? 1.894 6.871 15.242 1 98.81 68 ASN B CA 1
ATOM 1749 C C . ASN B 1 68 ? 1.771 6.262 13.844 1 98.81 68 ASN B C 1
ATOM 1751 O O . ASN B 1 68 ? 0.849 6.594 13.102 1 98.81 68 ASN B O 1
ATOM 1755 N N . ILE B 1 69 ? 2.648 5.383 13.484 1 98.88 69 ILE B N 1
ATOM 1756 C CA . ILE B 1 69 ? 2.588 4.758 12.172 1 98.88 69 ILE B CA 1
ATOM 1757 C C . ILE B 1 69 ? 1.608 3.586 12.203 1 98.88 69 ILE B C 1
ATOM 1759 O O . ILE B 1 69 ? 1.811 2.617 12.938 1 98.88 69 ILE B O 1
ATOM 1763 N N . VAL B 1 70 ? 0.599 3.676 11.445 1 98.88 70 VAL B N 1
ATOM 1764 C CA . VAL B 1 70 ? -0.471 2.686 11.406 1 98.88 70 VAL B CA 1
ATOM 1765 C C . VAL B 1 70 ? -0.177 1.647 10.328 1 98.88 70 VAL B C 1
ATOM 1767 O O . VAL B 1 70 ? -0.08 1.984 9.141 1 98.88 70 VAL B O 1
ATOM 1770 N N . PRO B 1 71 ? -0.012 0.396 10.695 1 98.75 71 PRO B N 1
ATOM 1771 C CA . PRO B 1 71 ? 0.207 -0.641 9.688 1 98.75 71 PRO B CA 1
ATOM 1772 C C . PRO B 1 71 ? -1.019 -0.875 8.805 1 98.75 71 PRO B C 1
ATOM 1774 O O . PRO B 1 71 ? -2.135 -0.511 9.188 1 98.75 71 PRO B O 1
ATOM 1777 N N . LEU B 1 72 ? -0.792 -1.395 7.609 1 98.75 72 LEU B N 1
ATOM 1778 C CA . LEU B 1 72 ? -1.902 -1.869 6.789 1 98.75 72 LEU B CA 1
ATOM 1779 C C . LEU B 1 72 ? -2.445 -3.189 7.324 1 98.75 72 LEU B C 1
ATOM 1781 O O . LEU B 1 72 ? -2.029 -4.262 6.879 1 98.75 72 LEU B O 1
ATOM 1785 N N . ASN B 1 73 ? -3.373 -3.131 8.211 1 98.31 73 ASN B N 1
ATOM 1786 C CA . ASN B 1 73 ? -3.934 -4.344 8.797 1 98.31 73 ASN B CA 1
ATOM 1787 C C . ASN B 1 73 ? -5.145 -4.84 8.008 1 98.31 73 ASN B C 1
ATOM 1789 O O . ASN B 1 73 ? -5.492 -4.27 6.973 1 98.31 73 ASN B O 1
ATOM 1793 N N . GLU B 1 74 ? -5.75 -5.91 8.477 1 98.06 74 GLU B N 1
ATOM 1794 C CA . GLU B 1 74 ? -6.84 -6.566 7.762 1 98.06 74 GLU B CA 1
ATOM 1795 C C . GLU B 1 74 ? -8.062 -5.66 7.66 1 98.06 74 GLU B C 1
ATOM 1797 O O . GLU B 1 74 ? -8.719 -5.617 6.617 1 98.06 74 GLU B O 1
ATOM 1802 N N . GLU B 1 75 ? -8.344 -4.984 8.695 1 98.56 75 GLU B N 1
ATOM 1803 C CA . GLU B 1 75 ? -9.508 -4.105 8.711 1 98.56 75 GLU B CA 1
ATOM 1804 C C . GLU B 1 75 ? -9.359 -2.98 7.691 1 98.56 75 GLU B C 1
ATOM 1806 O O . GLU B 1 75 ? -10.312 -2.656 6.973 1 98.56 75 GLU B O 1
ATOM 1811 N N . ILE B 1 76 ? -8.219 -2.408 7.652 1 98.88 76 ILE B N 1
ATOM 1812 C CA . ILE B 1 76 ? -7.953 -1.333 6.699 1 98.88 76 ILE B CA 1
ATOM 1813 C C . ILE B 1 76 ? -7.984 -1.884 5.277 1 98.88 76 ILE B C 1
ATOM 1815 O O . ILE B 1 76 ? -8.539 -1.251 4.371 1 98.88 76 ILE B O 1
ATOM 1819 N N . ALA B 1 77 ? -7.395 -3.047 5.059 1 98.81 77 ALA B N 1
ATOM 1820 C CA . ALA B 1 77 ? -7.406 -3.67 3.736 1 98.81 77 ALA B CA 1
ATOM 1821 C C . ALA B 1 77 ? -8.836 -3.918 3.26 1 98.81 77 ALA B C 1
ATOM 1823 O O . ALA B 1 77 ? -9.164 -3.654 2.1 1 98.81 77 ALA B O 1
ATOM 1824 N N . ILE B 1 78 ? -9.672 -4.391 4.145 1 98.81 78 ILE B N 1
ATOM 1825 C CA . ILE B 1 78 ? -11.062 -4.672 3.82 1 98.81 78 ILE B CA 1
ATOM 1826 C C . ILE B 1 78 ? -11.789 -3.375 3.471 1 98.81 78 ILE B C 1
ATOM 1828 O O . ILE B 1 78 ? -12.461 -3.289 2.439 1 98.81 78 ILE B O 1
ATOM 1832 N N . LYS B 1 79 ? -11.633 -2.402 4.32 1 98.81 79 LYS B N 1
ATOM 1833 C CA . LYS B 1 79 ? -12.273 -1.117 4.074 1 98.81 79 LYS B CA 1
ATOM 1834 C C . LYS B 1 79 ? -11.805 -0.517 2.75 1 98.81 79 LYS B C 1
ATOM 1836 O O . LYS B 1 79 ? -12.617 -0.01 1.972 1 98.81 79 LYS B O 1
ATOM 1841 N N . ALA B 1 80 ? -10.523 -0.54 2.518 1 98.88 80 ALA B N 1
ATOM 1842 C CA . ALA B 1 80 ? -9.969 -0.023 1.271 1 98.88 80 ALA B CA 1
ATOM 1843 C C . ALA B 1 80 ? -10.547 -0.756 0.065 1 98.88 80 ALA B C 1
ATOM 1845 O O . ALA B 1 80 ? -10.906 -0.13 -0.936 1 98.88 80 ALA B O 1
ATOM 1846 N N . ALA B 1 81 ? -10.602 -2.051 0.154 1 98.88 81 ALA B N 1
ATOM 1847 C CA . ALA B 1 81 ? -11.148 -2.855 -0.935 1 98.88 81 ALA B CA 1
ATOM 1848 C C . ALA B 1 81 ? -12.602 -2.473 -1.227 1 98.88 81 ALA B C 1
ATOM 1850 O O . ALA B 1 81 ? -12.992 -2.346 -2.389 1 98.88 81 ALA B O 1
ATOM 1851 N N . GLN B 1 82 ? -13.344 -2.285 -0.195 1 98.75 82 GLN B N 1
ATOM 1852 C CA . GLN B 1 82 ? -14.742 -1.888 -0.338 1 98.75 82 GLN B CA 1
ATOM 1853 C C . GLN B 1 82 ? -14.859 -0.523 -1.01 1 98.75 82 GLN B C 1
ATOM 1855 O O . GLN B 1 82 ? -15.664 -0.343 -1.925 1 98.75 82 GLN B O 1
ATOM 1860 N N . ILE B 1 83 ? -14.094 0.399 -0.538 1 98.81 83 ILE B N 1
ATOM 1861 C CA . ILE B 1 83 ? -14.109 1.753 -1.08 1 98.81 83 ILE B CA 1
ATOM 1862 C C . ILE B 1 83 ? -13.742 1.72 -2.562 1 98.81 83 ILE B C 1
ATOM 1864 O O . ILE B 1 83 ? -14.469 2.262 -3.4 1 98.81 83 ILE B O 1
ATOM 1868 N N . GLU B 1 84 ? -12.648 1.095 -2.877 1 98.62 84 GLU B N 1
ATOM 1869 C CA . GLU B 1 84 ? -12.172 1.084 -4.254 1 98.62 84 GLU B CA 1
ATOM 1870 C C . GLU B 1 84 ? -13.156 0.367 -5.176 1 98.62 84 GLU B C 1
ATOM 1872 O O . GLU B 1 84 ? -13.414 0.824 -6.293 1 98.62 84 GLU B O 1
ATOM 1877 N N . ALA B 1 85 ? -13.688 -0.74 -4.754 1 98.62 85 ALA B N 1
ATOM 1878 C CA . ALA B 1 85 ? -14.672 -1.466 -5.555 1 98.62 85 ALA B CA 1
ATOM 1879 C C . ALA B 1 85 ? -15.883 -0.59 -5.867 1 98.62 85 ALA B C 1
ATOM 1881 O O . ALA B 1 85 ? -16.375 -0.585 -6.996 1 98.62 85 ALA B O 1
ATOM 1882 N N . ASP B 1 86 ? -16.375 0.094 -4.863 1 98.56 86 ASP B N 1
ATOM 1883 C CA . ASP B 1 86 ? -17.516 0.976 -5.047 1 98.56 86 ASP B CA 1
ATOM 1884 C C . ASP B 1 86 ? -17.219 2.07 -6.066 1 98.56 86 ASP B C 1
ATOM 1886 O O . ASP B 1 86 ? -18.031 2.342 -6.957 1 98.56 86 ASP B O 1
ATOM 1890 N N . LEU B 1 87 ? -16.062 2.703 -5.949 1 98.31 87 LEU B N 1
ATOM 1891 C CA . LEU B 1 87 ? -15.648 3.756 -6.875 1 98.31 87 LEU B CA 1
ATOM 1892 C C . LEU B 1 87 ? -15.508 3.209 -8.289 1 98.31 87 LEU B C 1
ATOM 1894 O O . LEU B 1 87 ? -15.898 3.865 -9.258 1 98.31 87 LEU B O 1
ATOM 1898 N N . MET B 1 88 ? -14.969 2.049 -8.391 1 97.69 88 MET B N 1
ATOM 1899 C CA . MET B 1 88 ? -14.805 1.412 -9.695 1 97.69 88 MET B CA 1
ATOM 1900 C C . MET B 1 88 ? -16.156 1.159 -10.352 1 97.69 88 MET B C 1
ATOM 1902 O O . MET B 1 88 ? -16.297 1.332 -11.562 1 97.69 88 MET B O 1
ATOM 1906 N N . ARG B 1 89 ? -17.141 0.752 -9.625 1 97.31 89 ARG B N 1
ATOM 1907 C CA . ARG B 1 89 ? -18.484 0.518 -10.148 1 97.31 89 ARG B CA 1
ATOM 1908 C C . ARG B 1 89 ? -19.094 1.808 -10.688 1 97.31 89 ARG B C 1
ATOM 1910 O O . ARG B 1 89 ? -19.953 1.772 -11.562 1 97.31 89 ARG B O 1
ATOM 1917 N N . LYS B 1 90 ? -18.578 2.873 -10.188 1 96.94 90 LYS B N 1
ATOM 1918 C CA . LYS B 1 90 ? -19.062 4.176 -10.633 1 96.94 90 LYS B CA 1
ATOM 1919 C C . LYS B 1 90 ? -18.188 4.73 -11.758 1 96.94 90 LYS B C 1
ATOM 1921 O O . LYS B 1 90 ? -18.297 5.902 -12.117 1 96.94 90 LYS B O 1
ATOM 1926 N N . GLY B 1 91 ? -17.219 3.926 -12.234 1 96.62 91 GLY B N 1
ATOM 1927 C CA . GLY B 1 91 ? -16.406 4.285 -13.391 1 96.62 91 GLY B CA 1
ATOM 1928 C C . GLY B 1 91 ? -15.141 5.051 -13.016 1 96.62 91 GLY B C 1
ATOM 1929 O O . GLY B 1 91 ? -14.477 5.613 -13.891 1 96.62 91 GLY B O 1
ATOM 1930 N N . MET B 1 92 ? -14.883 5.094 -11.75 1 96.06 92 MET B N 1
ATOM 1931 C CA . MET B 1 92 ? -13.688 5.797 -11.297 1 96.06 92 MET B CA 1
ATOM 1932 C C . MET B 1 92 ? -12.523 4.832 -11.102 1 96.06 92 MET B C 1
ATOM 1934 O O . MET B 1 92 ? -12.734 3.639 -10.867 1 96.06 92 MET B O 1
ATOM 1938 N N . MET B 1 93 ? -11.328 5.285 -11.305 1 91.5 93 MET B N 1
ATOM 1939 C CA . MET B 1 93 ? -10.094 4.547 -11.047 1 91.5 93 MET B CA 1
ATOM 1940 C C . MET B 1 93 ? -9.227 5.273 -10.023 1 91.5 93 MET B C 1
ATOM 1942 O O . MET B 1 93 ? -8.312 6.012 -10.398 1 91.5 93 MET B O 1
ATOM 1946 N N . PRO B 1 94 ? -9.477 4.992 -8.82 1 91.75 94 PRO B N 1
ATOM 1947 C CA . PRO B 1 94 ? -8.742 5.754 -7.809 1 91.75 94 PRO B CA 1
ATOM 1948 C C . PRO B 1 94 ? -7.289 5.309 -7.672 1 91.75 94 PRO B C 1
ATOM 1950 O O . PRO B 1 94 ? -6.949 4.176 -8.016 1 91.75 94 PRO B O 1
ATOM 1953 N N . ASP B 1 95 ? -6.484 6.227 -7.18 1 94.25 95 ASP B N 1
ATOM 1954 C CA . ASP B 1 95 ? -5.094 5.938 -6.848 1 94.25 95 ASP B CA 1
ATOM 1955 C C . ASP B 1 95 ? -5 5.07 -5.594 1 94.25 95 ASP B C 1
ATOM 1957 O O . ASP B 1 95 ? -5.688 5.324 -4.602 1 94.25 95 ASP B O 1
ATOM 1961 N N . ILE B 1 96 ? -4.16 4.062 -5.645 1 95.5 96 ILE B N 1
ATOM 1962 C CA . ILE B 1 96 ? -4.02 3.088 -4.566 1 95.5 96 ILE B CA 1
ATOM 1963 C C . ILE B 1 96 ? -3.605 3.797 -3.279 1 95.5 96 ILE B C 1
ATOM 1965 O O . ILE B 1 96 ? -4.105 3.479 -2.199 1 95.5 96 ILE B O 1
ATOM 1969 N N . GLU B 1 97 ? -2.682 4.66 -3.375 1 95.88 97 GLU B N 1
ATOM 1970 C CA . GLU B 1 97 ? -2.229 5.391 -2.195 1 95.88 97 GLU B CA 1
ATOM 1971 C C . GLU B 1 97 ? -3.367 6.191 -1.568 1 95.88 97 GLU B C 1
ATOM 1973 O O . GLU B 1 97 ? -3.5 6.234 -0.344 1 95.88 97 GLU B O 1
ATOM 1978 N N . ASP B 1 98 ? -4.191 6.84 -2.453 1 97.38 98 ASP B N 1
ATOM 1979 C CA . ASP B 1 98 ? -5.305 7.641 -1.951 1 97.38 98 ASP B CA 1
ATOM 1980 C C . ASP B 1 98 ? -6.309 6.77 -1.2 1 97.38 98 ASP B C 1
ATOM 1982 O O . ASP B 1 98 ? -6.777 7.141 -0.121 1 97.38 98 ASP B O 1
ATOM 1986 N N . VAL B 1 99 ? -6.609 5.625 -1.738 1 98.62 99 VAL B N 1
ATOM 1987 C CA . VAL B 1 99 ? -7.602 4.742 -1.136 1 98.62 99 VAL B CA 1
ATOM 1988 C C . VAL B 1 99 ? -7.09 4.23 0.209 1 98.62 99 VAL B C 1
ATOM 1990 O O . VAL B 1 99 ? -7.824 4.238 1.202 1 98.62 99 VAL B O 1
ATOM 1993 N N . LEU B 1 100 ? -5.875 3.82 0.259 1 98.81 100 LEU B N 1
ATOM 1994 C CA . LEU B 1 100 ? -5.312 3.264 1.484 1 98.81 100 LEU B CA 1
ATOM 1995 C C . LEU B 1 100 ? -5.176 4.336 2.557 1 98.81 100 LEU B C 1
ATOM 1997 O O . LEU B 1 100 ? -5.387 4.07 3.742 1 98.81 100 LEU B O 1
ATOM 2001 N N . THR B 1 101 ? -4.793 5.523 2.143 1 98.75 101 THR B N 1
ATOM 2002 C CA . THR B 1 101 ? -4.723 6.645 3.072 1 98.75 101 THR B CA 1
ATOM 2003 C C . THR B 1 101 ? -6.105 6.977 3.623 1 98.75 101 THR B C 1
ATOM 2005 O O . THR B 1 101 ? -6.27 7.16 4.832 1 98.75 101 THR B O 1
ATOM 2008 N N . ALA B 1 102 ? -7.059 7.043 2.754 1 98.88 102 ALA B N 1
ATOM 2009 C CA . ALA B 1 102 ? -8.43 7.309 3.18 1 98.88 102 ALA B CA 1
ATOM 2010 C C . ALA B 1 102 ? -8.922 6.23 4.137 1 98.88 102 ALA B C 1
ATOM 2012 O O . ALA B 1 102 ? -9.5 6.539 5.188 1 98.88 102 ALA B O 1
ATOM 2013 N N . ALA B 1 103 ? -8.719 4.973 3.811 1 98.94 103 ALA B N 1
ATOM 2014 C CA . ALA B 1 103 ? -9.148 3.859 4.656 1 98.94 103 ALA B CA 1
ATOM 2015 C C . ALA B 1 103 ? -8.477 3.926 6.027 1 98.94 103 ALA B C 1
ATOM 2017 O O . ALA B 1 103 ? -9.109 3.625 7.047 1 98.94 103 ALA B O 1
ATOM 2018 N N . THR B 1 104 ? -7.219 4.301 6.059 1 98.94 104 THR B N 1
ATOM 2019 C CA . THR B 1 104 ? -6.5 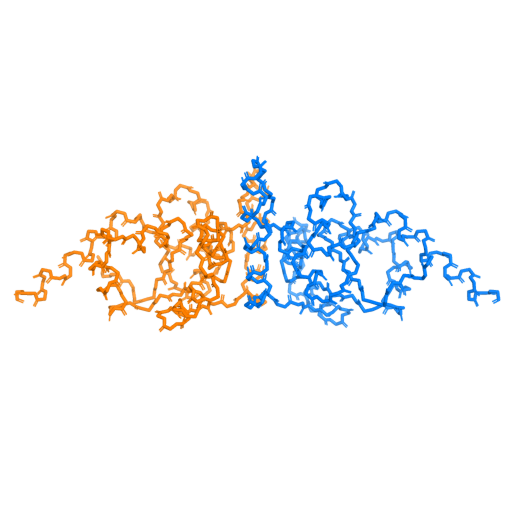4.434 7.32 1 98.94 104 THR B CA 1
ATOM 2020 C C . THR B 1 104 ? -7.086 5.566 8.156 1 98.94 104 THR B C 1
ATOM 2022 O O . THR B 1 104 ? -7.266 5.418 9.367 1 98.94 104 THR B O 1
ATOM 2025 N N . ALA B 1 105 ? -7.363 6.676 7.488 1 98.94 105 ALA B N 1
ATOM 2026 C CA . ALA B 1 105 ? -7.969 7.805 8.188 1 98.94 105 ALA B CA 1
ATOM 2027 C C . ALA B 1 105 ? -9.312 7.41 8.805 1 98.94 105 ALA B C 1
ATOM 2029 O O . ALA B 1 105 ? -9.586 7.734 9.961 1 98.94 105 ALA B O 1
ATOM 2030 N N . ILE B 1 106 ? -10.117 6.73 8.055 1 98.88 106 ILE B N 1
ATOM 2031 C CA . ILE B 1 106 ? -11.422 6.289 8.523 1 98.88 106 ILE B CA 1
ATOM 2032 C C . ILE B 1 106 ? -11.258 5.332 9.703 1 98.88 106 ILE B C 1
ATOM 2034 O O . ILE B 1 106 ? -11.938 5.465 10.719 1 98.88 106 ILE B O 1
ATOM 2038 N N . TYR B 1 107 ? -10.336 4.387 9.578 1 98.88 107 TYR B N 1
ATOM 2039 C CA . TYR B 1 107 ? -10.07 3.377 10.602 1 98.88 107 TYR B CA 1
ATOM 2040 C C . TYR B 1 107 ? -9.633 4.027 11.906 1 98.88 107 TYR B C 1
ATOM 2042 O O . TYR B 1 107 ? -10.055 3.605 12.992 1 98.88 107 TYR B O 1
ATOM 2050 N N . THR B 1 108 ? -8.836 5.051 11.859 1 98.81 108 THR B N 1
ATOM 2051 C CA . THR B 1 108 ? -8.273 5.688 13.047 1 98.81 108 THR B CA 1
ATOM 2052 C C . THR B 1 108 ? -9.148 6.859 13.492 1 98.81 108 THR B C 1
ATOM 2054 O O . THR B 1 108 ? -8.797 7.578 14.43 1 98.81 108 THR B O 1
ATOM 2057 N N . LYS B 1 109 ? -10.203 7.121 12.727 1 98.56 109 LYS B N 1
ATOM 2058 C CA . LYS B 1 109 ? -11.07 8.266 12.984 1 98.56 109 LYS B CA 1
ATOM 2059 C C . LYS B 1 109 ? -10.289 9.57 12.953 1 98.56 109 LYS B C 1
ATOM 2061 O O . LYS B 1 109 ? -10.5 10.453 13.789 1 98.56 109 LYS B O 1
ATOM 2066 N N . SER B 1 110 ? -9.406 9.656 12.031 1 98.81 110 SER B N 1
ATOM 2067 C CA . SER B 1 110 ? -8.555 10.828 11.875 1 98.81 110 SER B CA 1
ATOM 2068 C C . SER B 1 110 ? -9.117 11.789 10.836 1 98.81 110 SER B C 1
ATOM 2070 O O . SER B 1 110 ? -9.672 11.367 9.82 1 98.81 110 SER B O 1
ATOM 2072 N N . LEU B 1 111 ? -8.938 13.031 11.062 1 98.81 111 LEU B N 1
ATOM 2073 C CA . LEU B 1 111 ? -9.117 14.039 10.023 1 98.81 111 LEU B CA 1
ATOM 2074 C C . LEU B 1 111 ? -7.949 14.031 9.047 1 98.81 111 LEU B C 1
ATOM 2076 O O . LEU B 1 111 ? -6.793 14.148 9.453 1 98.81 111 LEU B O 1
ATOM 2080 N N . LEU B 1 112 ? -8.258 13.828 7.754 1 98.88 112 LEU B N 1
ATOM 2081 C CA . LEU B 1 112 ? -7.203 13.805 6.746 1 98.88 112 LEU B CA 1
ATOM 2082 C C . LEU B 1 112 ? -6.867 15.211 6.273 1 98.88 112 LEU B C 1
ATOM 2084 O O . LEU B 1 112 ? -7.711 15.898 5.691 1 98.88 112 LEU B O 1
ATOM 2088 N N . ILE B 1 113 ? -5.633 15.617 6.543 1 98.81 113 ILE B N 1
ATOM 2089 C CA . ILE B 1 113 ? -5.102 16.875 6.035 1 98.81 113 ILE B CA 1
ATOM 2090 C C . ILE B 1 113 ? -4.395 16.641 4.703 1 98.81 113 ILE B C 1
ATOM 2092 O O . ILE B 1 113 ? -3.459 15.836 4.621 1 98.81 113 ILE B O 1
ATOM 2096 N N . THR B 1 114 ? -4.824 17.234 3.701 1 98.31 114 THR B N 1
ATOM 2097 C CA . THR B 1 114 ? -4.32 17 2.355 1 98.31 114 THR B CA 1
ATOM 2098 C C . THR B 1 114 ? -4.254 18.297 1.562 1 98.31 114 THR B C 1
ATOM 2100 O O . THR B 1 114 ? -4.938 19.266 1.896 1 98.31 114 THR B O 1
ATOM 2103 N N . ASP B 1 115 ? -3.342 18.328 0.551 1 91.62 115 ASP B N 1
ATOM 2104 C CA . ASP B 1 115 ? -3.256 19.484 -0.341 1 91.62 115 ASP B CA 1
ATOM 2105 C C . ASP B 1 115 ? -4.125 19.281 -1.58 1 91.62 115 ASP B C 1
ATOM 2107 O O . ASP B 1 115 ? -4.18 20.156 -2.453 1 91.62 115 ASP B O 1
ATOM 2111 N N . ASP B 1 116 ? -4.723 18.141 -1.691 1 93.44 116 ASP B N 1
ATOM 2112 C CA . ASP B 1 116 ? -5.57 17.859 -2.846 1 93.44 116 ASP B CA 1
ATOM 2113 C C . ASP B 1 116 ? -6.871 17.188 -2.422 1 93.44 116 ASP B C 1
ATOM 2115 O O . ASP B 1 116 ? -7.109 16.016 -2.756 1 93.44 116 ASP B O 1
ATOM 2119 N N . SER B 1 117 ? -7.73 17.984 -1.93 1 93.5 117 SER B N 1
ATOM 2120 C CA . SER B 1 117 ? -8.977 17.453 -1.378 1 93.5 117 SER B CA 1
ATOM 2121 C C . SER B 1 117 ? -9.867 16.875 -2.475 1 93.5 117 SER B C 1
ATOM 2123 O O . SER B 1 117 ? -10.703 16.016 -2.215 1 93.5 117 SER B O 1
ATOM 2125 N N . LYS B 1 118 ? -9.719 17.359 -3.674 1 94.19 118 LYS B N 1
ATOM 2126 C CA . LYS B 1 118 ? -10.523 16.906 -4.797 1 94.19 118 LYS B CA 1
ATOM 2127 C C . LYS B 1 118 ? -10.336 15.406 -5.031 1 94.19 118 LYS B C 1
ATOM 2129 O O . LYS B 1 118 ? -11.281 14.703 -5.391 1 94.19 118 LYS B O 1
ATOM 2134 N N . ARG B 1 119 ? -9.172 14.906 -4.809 1 95.25 119 ARG B N 1
ATOM 2135 C CA . ARG B 1 119 ? -8.852 13.492 -5.02 1 95.25 119 ARG B CA 1
ATOM 2136 C C . ARG B 1 119 ? -9.602 12.609 -4.027 1 95.25 119 ARG B C 1
ATOM 2138 O O . ARG B 1 119 ? -9.891 11.445 -4.324 1 95.25 119 ARG B O 1
ATOM 2145 N N . TYR B 1 120 ? -9.953 13.188 -2.908 1 97.94 120 TYR B N 1
ATOM 2146 C CA . TYR B 1 120 ? -10.531 12.383 -1.831 1 97.94 120 TYR B CA 1
ATOM 2147 C C . TYR B 1 120 ? -12.039 12.594 -1.743 1 97.94 120 TYR B C 1
ATOM 2149 O O . TYR B 1 120 ? -12.727 11.891 -0.999 1 97.94 120 TYR B O 1
ATOM 2157 N N . GLU B 1 121 ? -12.539 13.523 -2.525 1 97.25 121 GLU B N 1
ATOM 2158 C CA . GLU B 1 121 ? -13.945 13.898 -2.453 1 97.25 121 GLU B CA 1
ATOM 2159 C C . GLU B 1 121 ? -14.852 12.688 -2.625 1 97.25 121 GLU B C 1
ATOM 2161 O O . GLU B 1 121 ? -15.789 12.492 -1.853 1 97.25 121 GLU B O 1
ATOM 2166 N N . PRO B 1 122 ? -14.578 11.766 -3.574 1 97.5 122 PRO B N 1
ATOM 2167 C CA . PRO B 1 122 ? -15.477 10.625 -3.758 1 97.5 122 PRO B CA 1
ATOM 2168 C C . PRO B 1 122 ? -15.484 9.68 -2.557 1 97.5 122 PRO B C 1
ATOM 2170 O O . PRO B 1 122 ? -16.375 8.844 -2.426 1 97.5 122 PRO B O 1
ATOM 2173 N N . MET B 1 123 ? -14.539 9.781 -1.644 1 98.38 123 MET B N 1
ATOM 2174 C CA . MET B 1 123 ? -14.391 8.836 -0.542 1 98.38 123 MET B CA 1
ATOM 2175 C C . MET B 1 123 ? -15 9.391 0.74 1 98.38 123 MET B C 1
ATOM 2177 O O . MET B 1 123 ? -15.062 8.695 1.756 1 98.38 123 MET B O 1
ATOM 2181 N N . ARG B 1 124 ? -15.484 10.68 0.732 1 98.06 124 ARG B N 1
ATOM 2182 C CA . ARG B 1 124 ? -16.062 11.312 1.912 1 98.06 124 ARG B CA 1
ATOM 2183 C C . ARG B 1 124 ? -17.312 10.578 2.377 1 98.06 124 ARG B C 1
ATOM 2185 O O . ARG B 1 124 ? -17.594 10.508 3.576 1 98.06 124 ARG B O 1
ATOM 2192 N N . ARG B 1 125 ? -18.031 10 1.463 1 97.75 125 ARG B N 1
ATOM 2193 C CA . ARG B 1 125 ? -19.281 9.336 1.77 1 97.75 125 ARG B CA 1
ATOM 2194 C C . ARG B 1 125 ? -19.047 8.07 2.592 1 97.75 125 ARG B C 1
ATOM 2196 O O . ARG B 1 125 ? -19.984 7.512 3.164 1 97.75 125 ARG B O 1
ATOM 2203 N N . PHE B 1 126 ? -17.875 7.637 2.67 1 98.5 126 PHE B N 1
ATOM 2204 C CA . PHE B 1 126 ? -17.562 6.438 3.43 1 98.5 126 PHE B CA 1
ATOM 2205 C C . PHE B 1 126 ? -17.141 6.789 4.855 1 98.5 126 PHE B C 1
ATOM 2207 O O . PHE B 1 126 ? -16.672 5.93 5.598 1 98.5 126 PHE B O 1
ATOM 2214 N N . GLY B 1 127 ? -17.203 8.078 5.238 1 98.5 127 GLY B N 1
ATOM 2215 C CA . GLY B 1 127 ? -16.859 8.508 6.586 1 98.5 127 GLY B CA 1
ATOM 2216 C C . GLY B 1 127 ? -15.531 9.242 6.66 1 98.5 127 GLY B C 1
ATOM 2217 O O . GLY B 1 127 ? -14.992 9.445 7.75 1 98.5 127 GLY B O 1
ATOM 2218 N N . LEU B 1 128 ? -15.055 9.633 5.5 1 98.69 128 LEU B N 1
ATOM 2219 C CA . LEU B 1 128 ? -13.781 10.344 5.449 1 98.69 128 LEU B CA 1
ATOM 2220 C C . LEU B 1 128 ? -13.984 11.844 5.625 1 98.69 128 LEU B C 1
ATOM 2222 O O . LEU B 1 128 ? -14.773 12.453 4.895 1 98.69 128 LEU B O 1
ATOM 2226 N N . ASP B 1 129 ? -13.289 12.414 6.555 1 98.06 129 ASP B N 1
ATOM 2227 C CA . ASP B 1 129 ? -13.242 13.867 6.719 1 98.06 129 ASP B CA 1
ATOM 2228 C C . ASP B 1 129 ? -11.891 14.422 6.266 1 98.06 129 ASP B C 1
ATOM 2230 O O . ASP B 1 129 ? -10.844 13.859 6.59 1 98.06 129 ASP B O 1
ATOM 2234 N N . THR B 1 130 ? -11.969 15.508 5.523 1 98.5 130 THR B N 1
ATOM 2235 C CA . THR B 1 130 ? -10.727 16.078 5.012 1 98.5 130 THR B CA 1
ATOM 2236 C C . THR B 1 130 ? -10.664 17.578 5.309 1 98.5 130 THR B C 1
ATOM 2238 O O . THR B 1 130 ? -11.688 18.203 5.574 1 98.5 130 THR B O 1
ATOM 2241 N N . MET B 1 131 ? -9.523 18.094 5.344 1 98.25 131 MET B N 1
ATOM 2242 C CA . MET B 1 131 ? -9.234 19.531 5.438 1 98.25 131 MET B CA 1
ATOM 2243 C C . MET B 1 131 ? -8.023 19.891 4.594 1 98.25 131 MET B C 1
ATOM 2245 O O . MET B 1 131 ? -6.992 19.219 4.648 1 98.25 131 MET B O 1
ATOM 2249 N N . PRO B 1 132 ? -8.172 20.969 3.809 1 98.06 132 PRO B N 1
ATOM 2250 C CA . PRO B 1 132 ? -6.996 21.406 3.053 1 98.06 132 PRO B CA 1
ATOM 2251 C C . PRO B 1 132 ? -5.84 21.844 3.955 1 98.06 132 PRO B C 1
ATOM 2253 O O . PRO B 1 132 ? -6.062 22.453 5 1 98.06 132 PRO B O 1
ATOM 2256 N N . LEU B 1 133 ? -4.652 21.547 3.498 1 98.44 133 LEU B N 1
ATOM 2257 C CA . LEU B 1 133 ? -3.457 21.828 4.285 1 98.44 133 LEU B CA 1
ATOM 2258 C C . LEU B 1 133 ? -3.377 23.312 4.637 1 98.44 133 LEU B C 1
ATOM 2260 O O . LEU B 1 133 ? -3.047 23.672 5.77 1 98.44 133 LEU B O 1
ATOM 2264 N N . ASP B 1 134 ? -3.672 24.172 3.705 1 97.38 134 ASP B N 1
ATOM 2265 C CA . ASP B 1 134 ? -3.576 25.609 3.949 1 97.38 134 ASP B CA 1
ATOM 2266 C C . ASP B 1 134 ? -4.535 26.047 5.055 1 97.38 134 ASP B C 1
ATOM 2268 O O . ASP B 1 134 ? -4.191 26.875 5.891 1 97.38 134 ASP B O 1
ATOM 2272 N N . LYS B 1 135 ? -5.727 25.484 5.055 1 97.38 135 LYS B N 1
ATOM 2273 C CA . LYS B 1 135 ? -6.691 25.781 6.105 1 97.38 135 LYS B CA 1
ATOM 2274 C C . LYS B 1 135 ? -6.223 25.25 7.453 1 97.38 135 LYS B C 1
ATOM 2276 O O . LYS B 1 135 ? -6.387 25.906 8.484 1 97.38 135 LYS B O 1
ATOM 2281 N N . PHE B 1 136 ? -5.707 24.094 7.461 1 98.31 136 PHE B N 1
ATOM 2282 C CA . PHE B 1 136 ? -5.188 23.5 8.688 1 98.31 136 PHE B CA 1
ATOM 2283 C C . PHE B 1 136 ? -4.09 24.359 9.289 1 98.31 136 PHE B C 1
ATOM 2285 O O . PHE B 1 136 ? -4.074 24.609 10.5 1 98.31 136 PHE B O 1
ATOM 2292 N N . VAL B 1 137 ? -3.152 24.781 8.445 1 97.88 137 VAL B N 1
ATOM 2293 C CA . VAL B 1 137 ? -2.045 25.609 8.891 1 97.88 137 VAL B CA 1
ATOM 2294 C C . VAL B 1 137 ? -2.59 26.891 9.539 1 97.88 137 VAL B C 1
ATOM 2296 O O . VAL B 1 137 ? -2.119 27.297 10.602 1 97.88 137 VAL B O 1
ATOM 2299 N N . LYS B 1 138 ? -3.574 27.469 8.922 1 96.81 138 LYS B N 1
ATOM 2300 C CA . LYS B 1 138 ? -4.191 28.672 9.477 1 96.81 138 LYS B CA 1
ATOM 2301 C C . LYS B 1 138 ? -4.812 28.391 10.836 1 96.81 138 LYS B C 1
ATOM 2303 O O . LYS B 1 138 ? -4.707 29.203 11.758 1 96.81 138 LYS B O 1
ATOM 2308 N N . GLU B 1 139 ? -5.48 27.266 10.961 1 96.44 139 GLU B N 1
ATOM 2309 C CA . GLU B 1 139 ? -6.086 26.875 12.234 1 96.44 139 GLU B CA 1
ATOM 2310 C C . GLU B 1 139 ? -5.031 26.703 13.32 1 96.44 139 GLU B C 1
ATOM 2312 O O . GLU B 1 139 ? -5.242 27.094 14.469 1 96.44 139 GLU B O 1
ATOM 2317 N N . VAL B 1 140 ? -3.939 26.078 12.977 1 96.38 140 VAL B N 1
ATOM 2318 C CA . VAL B 1 140 ? -2.865 25.844 13.938 1 96.38 140 VAL B CA 1
ATOM 2319 C C . VAL B 1 140 ? -2.252 27.188 14.352 1 96.38 140 VAL B C 1
ATOM 2321 O O . VAL B 1 140 ? -1.925 27.391 15.523 1 96.38 140 VAL B O 1
ATOM 2324 N N . GLU B 1 141 ? -2.064 28.094 13.375 1 94.62 141 GLU B N 1
ATOM 2325 C CA . GLU B 1 141 ? -1.542 29.422 13.68 1 94.62 141 GLU B CA 1
ATOM 2326 C C . GLU B 1 141 ? -2.445 30.156 14.656 1 94.62 141 GLU B C 1
ATOM 2328 O O . GLU B 1 141 ? -1.962 30.859 15.555 1 94.62 141 GLU B O 1
ATOM 2333 N N . LEU B 1 142 ? -3.682 29.969 14.484 1 92.94 142 LEU B N 1
ATOM 2334 C CA . LEU B 1 142 ? -4.652 30.625 15.352 1 92.94 142 LEU B CA 1
ATOM 2335 C C . LEU B 1 142 ? -4.594 30.062 16.766 1 92.94 142 LEU B C 1
ATOM 2337 O O . LEU B 1 142 ? -4.844 30.766 17.734 1 92.94 142 LEU B O 1
ATOM 2341 N N . MET B 1 143 ? -4.32 28.828 16.938 1 89.94 143 MET B N 1
ATOM 2342 C CA . MET B 1 143 ? -4.215 28.188 18.234 1 89.94 143 MET B CA 1
ATOM 2343 C C . MET B 1 143 ? -3.066 28.797 19.047 1 89.94 143 MET B C 1
ATOM 2345 O O . MET B 1 143 ? -3.121 28.844 20.281 1 89.94 143 MET B O 1
ATOM 2349 N N . VAL B 1 144 ? -1.981 29.141 18.375 1 85 144 VAL B N 1
ATOM 2350 C CA . VAL B 1 144 ? -0.823 29.75 19.016 1 85 144 VAL B CA 1
ATOM 2351 C C . VAL B 1 144 ? -1.189 31.156 19.531 1 85 144 VAL B C 1
ATOM 2353 O O . VAL B 1 144 ? -0.799 31.531 20.641 1 85 144 VAL B O 1
ATOM 2356 N N . GLU B 1 145 ? -1.842 31.859 18.719 1 84.56 145 GLU B N 1
ATOM 2357 C CA . GLU B 1 145 ? -2.229 33.219 19.094 1 84.56 145 GLU B CA 1
ATOM 2358 C C . GLU B 1 145 ? -3.16 33.219 20.297 1 84.56 145 GLU B C 1
ATOM 2360 O O . GLU B 1 145 ? -3.068 34.094 21.172 1 84.56 145 GLU B O 1
ATOM 2365 N N . LYS B 1 146 ? -3.982 32.281 20.453 1 79.12 146 LYS B N 1
ATOM 2366 C CA . LYS B 1 146 ? -4.941 32.219 21.547 1 79.12 146 LYS B CA 1
ATOM 2367 C C . LYS B 1 146 ? -4.254 31.797 22.844 1 79.12 146 LYS B C 1
ATOM 2369 O O . LYS B 1 146 ? -4.703 32.156 23.938 1 79.12 146 LYS B O 1
ATOM 2374 N N . GLU B 1 147 ? -3.266 31.016 22.656 1 73.25 147 GLU B N 1
ATOM 2375 C CA . GLU B 1 147 ? -2.553 30.609 23.859 1 73.25 147 GLU B CA 1
ATOM 2376 C C . GLU B 1 147 ? -1.675 31.734 24.391 1 73.25 147 GLU B C 1
ATOM 2378 O O . GLU B 1 147 ? -1.354 31.766 25.578 1 73.25 147 GLU B O 1
ATOM 2383 N N . LEU B 1 148 ? -1.181 32.625 23.422 1 68.38 148 LEU B N 1
ATOM 2384 C CA . LEU B 1 148 ? -0.357 33.75 23.812 1 68.38 148 LEU B CA 1
ATOM 2385 C C . LEU B 1 148 ? -1.211 34.844 24.453 1 68.38 148 LEU B C 1
ATOM 2387 O O . LEU B 1 148 ? -0.683 35.781 25.062 1 68.38 148 LEU B O 1
ATOM 2391 N N . ILE B 1 149 ? -2.549 34.75 24.297 1 54.78 149 ILE B N 1
ATOM 2392 C CA . ILE B 1 149 ? -3.432 35.688 24.969 1 54.78 149 ILE B CA 1
ATOM 2393 C C . ILE B 1 149 ? -3.949 35.062 26.266 1 54.78 149 ILE B C 1
ATOM 2395 O O . ILE B 1 149 ? -4.352 33.906 26.281 1 54.78 149 ILE B O 1
#

pLDDT: mean 96.33, std 6.25, range [53.75, 98.94]

Secondary structure (DSSP, 8-state):
-PPPSEEEE-HHHHHHHTSGGGHHHHHHHHHH-EEEEEHHHHHHHHHHHHHTT--HHHHHHHHHHHSEEEP--HHHHHHHHHHHHHHHHTT----HHHHHHHHHHHHTTPEEEES-HHHHGGGGGGT--EEEHHHHHHHHHHHHHHHH-/-PPPSEEEE-HHHHHHHTSGGGHHHHHHHHHH-EEEEEHHHHHHHHHHHHHTT--HHHHHHHHHHHSEEEP--HHHHHHHHHHHHHHHHTT----HHHHHHHHHHHHTTPEEEES-HHHHGGGGGGT--EEEHHHHHHHHHHHHHHHH-

InterPro domains:
  IPR002716 PIN domain [PF01850] (23-118)
  IPR016647 Probable ribonuclease VapC, Thermococci [PIRSF016154] (1-148)
  IPR022907 VapC family [MF_00265] (7-130)
  IPR029060 PIN-like domain superfamily [SSF88723] (6-147)

Radius of gyration: 20.97 Å; Cα contacts (8 Å, |Δi|>4): 458; chains: 2; bounding box: 40×77×43 Å

Sequence (298 aa):
MPLPPDITFDSLALIKMHSQSMKKILEITLAKFTVNLSIVTVYRYLTVRAYLKKNIELELDVLKDIYNIVPLNEEIAIKAAQIEADLMRKGMMPDIEDVLTAATAIYTKSLLITDDSKRYEPMRRFGLDTMPLDKFVKEVELMVEKELIMPLPPDITFDSLALIKMHSQSMKKILEITLAKFTVNLSIVTVYRYLTVRAYLKKNIELELDVLKDIYNIVPLNEEIAIKAAQIEADLMRKGMMPDIEDVLTAATAIYTKSLLITDDSKRYEPMRRFGLDTMPLDKFVKEVELMVEKELI

Solvent-accessible surface area (backbone atoms only — not comparable to full-atom values): 15835 Å² total; per-residue (Å²): 129,84,77,70,54,36,26,26,45,41,40,68,36,46,53,54,45,70,33,80,93,25,46,67,60,42,54,51,46,60,70,70,33,49,43,47,31,32,46,65,33,50,27,51,41,36,16,56,39,33,56,71,70,46,66,45,70,61,49,49,54,53,47,59,73,73,34,47,72,39,69,76,43,70,67,36,36,51,49,22,13,48,52,52,19,54,41,40,76,71,72,43,82,79,54,69,66,58,42,49,43,47,24,40,24,44,73,67,64,19,42,30,29,22,79,54,57,77,80,47,52,86,47,34,85,78,64,42,46,74,45,45,41,71,59,50,52,52,53,55,55,51,52,52,56,54,68,76,96,129,81,78,70,54,35,27,26,46,42,40,68,37,46,54,53,45,69,32,80,93,25,45,68,60,42,54,51,46,61,72,68,35,50,43,46,31,32,46,66,33,51,26,51,40,38,17,56,39,32,56,70,70,46,64,45,69,62,50,50,54,52,47,60,73,71,35,48,72,40,69,77,44,70,68,37,35,50,48,24,12,48,53,51,19,55,41,40,77,72,75,43,82,78,56,68,68,58,42,49,44,48,25,40,25,42,72,67,65,17,41,32,31,22,79,54,58,76,82,46,52,86,50,35,84,78,63,40,47,74,43,46,41,71,58,49,52,52,52,54,54,50,54,52,54,54,68,77,94